Protein 7ZHF (pdb70)

Solvent-accessible surface area: 12798 Å² total; per-residue (Å²): 208,121,154,134,109,116,176,160,51,79,31,54,12,2,2,1,2,1,20,79,53,0,19,14,39,69,4,0,65,7,2,22,50,41,0,84,104,74,154,48,71,10,6,0,2,0,7,29,9,36,32,143,123,34,73,15,83,37,80,11,16,3,82,149,27,16,87,5,151,79,10,59,119,135,98,157,63,32,94,85,45,0,54,3,49,0,5,49,49,0,50,98,76,33,76,82,6,94,104,57,26,106,153,36,110,10,53,12,1,0,0,2,3,12,33,34,32,51,2,11,3,129,92,74,14,2,59,90,6,4,51,38,6,8,122,78,38,117,12,0,1,0,0,0,0,10,0,140,62,0,86,68,21,98,31,0,6,61,11,12,76,19,10,60,37,0,104,176,61,8,109,22,65,27,8,31,0,0,6,70,21,63,98,21,56,82,63,48,40,112,112,2,80,44,10,11,105,110,21,38,0,53,107,87,6,65,111,51,85,139,156,38,84,110,64,15,18,80,20,27,140,101,31,140,69,15,1,19,19,2,1,23,108,100,95,49,15,3,88,100,0,45,62,54,2,66,149,42,13,108

B-factor: mean 76.67, std 26.94, range [32.36, 208.46]

Organism: NCBI:txid2285

InterPro domains:
  IPR004130 GPN-loop GTPase [PF03029] (6-239)
  IPR004130 GPN-loop GTPase [PTHR21231] (5-237)
  IPR027417 P-loop containing nucleoside triphosphate hydrolase [G3DSA:3.40.50.300] (1-241)
  IPR027417 P-loop containing nucleoside triphosphate hydrolase [SSF52540] (3-237)

Nearest PDB structures (foldseek):
  7zhf-assembly1_A  TM=1.004E+00  e=4.087E-50  Sulfolobus acidocaldarius
  5hci-assembly5_E  TM=8.906E-01  e=3.509E-18  Saccharomyces cerevisiae
  1yr6-assembly1_A  TM=8.542E-01  e=3.239E-16  Pyrococcus abyssi
  5hci-assembly4_F-5  TM=8.503E-01  e=1.131E-15  Saccharomyces cerevisiae
  5hcn-assembly1_A  TM=7.905E-01  e=3.505E-15  Saccharomyces cerevisiae

Sequence (250 aa):
HHLEVLFQGPSYFIFVLGTAGSGKTTLVKALQDYLLNNELDTAIINLDPAVEVLPYKPDIDAREYVDVYDVMNKYELGPNSSLLVISVDLLLTKAKELKEDLNQLQANYVLVDTPGQIELFAYRDTGKILSSFIISEGSKSSVSSVFLFDSYLSKDDPKSFLSSLFLLSSSIKFRIIDMPQISVLSKVDLLSSSSELERMRRSWIEDGSIIDELGSIDEYSFELVKTIVENLESFPIPVSSTNFSGLDQLYAEVQQKVLA

Structure (mmCIF, N/CA/C/O backbone):
data_7ZHF
#
_entry.id   7ZHF
#
_cell.length_a   46.305
_cell.length_b   84.950
_cell.length_c   75.322
_cell.angle_alpha   90.000
_cell.angle_beta   95.618
_cell.angle_gamma   90.000
#
_symmetry.space_group_name_H-M   'I 1 2 1'
#
loop_
_entity.id
_entity.type
_entity.pdbx_description
1 polymer GTPase
2 non-polymer 'PHOSPHOAMINOPHOSPHONIC ACID-GUANYLATE ESTER'
3 non-polymer 'MAGNESIUM ION'
4 non-polymer GLYCEROL
5 non-polymer 'CHLORIDE ION'
6 water water
#
loop_
_atom_site.group_PDB
_atom_site.id
_atom_site.type_symbol
_atom_site.label_atom_id
_atom_site.label_alt_id
_atom_site.label_comp_id
_atom_site.label_asym_id
_atom_site.label_entity_id
_atom_site.label_seq_id
_atom_site.pdbx_PDB_ins_code
_atom_site.Cartn_x
_atom_site.Cartn_y
_atom_site.Cartn_z
_atom_site.occupancy
_atom_site.B_iso_or_equiv
_atom_site.auth_seq_id
_atom_site.auth_comp_id
_atom_site.auth_asym_id
_atom_site.auth_atom_id
_atom_site.pdbx_PDB_model_num
ATOM 1 N N . HIS A 1 10 ? 0.95916 26.90656 84.21269 1.000 115.12806 -9 HIS A N 1
ATOM 2 C CA . HIS A 1 10 ? 2.03767 27.46151 83.34980 1.000 134.34611 -9 HIS A CA 1
ATOM 3 C C . HIS A 1 10 ? 1.41448 28.16870 82.15213 1.000 118.47728 -9 HIS A C 1
ATOM 4 O O . HIS A 1 10 ? 0.26915 27.90098 81.78910 1.000 136.96916 -9 HIS A O 1
ATOM 18 N N . HIS A 1 11 ? 2.16955 29.08069 81.54905 1.000 127.64205 -8 HIS A N 1
ATOM 19 C CA . HIS A 1 11 ? 1.79908 29.72159 80.29166 1.000 115.24113 -8 HIS A CA 1
ATOM 20 C C . HIS A 1 11 ? 2.92773 29.45442 79.30696 1.000 129.89193 -8 HIS A C 1
ATOM 21 O O . HIS A 1 11 ? 4.05177 29.92883 79.50168 1.000 126.52627 -8 HIS A O 1
ATOM 35 N N . LEU A 1 12 ? 2.63694 28.67442 78.26961 1.000 134.38184 -7 LEU A N 1
ATOM 36 C CA . LEU A 1 12 ? 3.63949 28.27568 77.29169 1.000 135.66897 -7 LEU A CA 1
ATOM 37 C C . LEU A 1 12 ? 3.70040 29.20982 76.09100 1.000 128.26946 -7 LEU A C 1
ATOM 38 O O . LEU A 1 12 ? 4.55508 29.02068 75.21865 1.000 121.81905 -7 LEU A O 1
ATOM 54 N N . GLU A 1 13 ? 2.81685 30.20595 76.02001 1.000 140.61634 -6 GLU A N 1
ATOM 55 C CA . GLU A 1 13 ? 2.91620 31.21537 74.97511 1.000 128.28719 -6 GLU A CA 1
ATOM 56 C C . GLU A 1 13 ? 3.95360 32.28383 75.29573 1.000 125.12979 -6 GLU A C 1
ATOM 57 O O . GLU A 1 13 ? 4.37831 33.01231 74.39013 1.000 121.74539 -6 GLU A O 1
ATOM 69 N N . VAL A 1 14 ? 4.37870 32.38055 76.55202 1.000 125.61133 -5 VAL A N 1
ATOM 70 C CA . VAL A 1 14 ? 5.21933 33.47859 77.01053 1.000 100.47553 -5 VAL A CA 1
ATOM 71 C C . VAL A 1 14 ? 6.67693 33.07870 76.82866 1.000 92.83305 -5 VAL A C 1
ATOM 72 O O . VAL A 1 14 ? 7.17363 32.17174 77.50331 1.000 102.45683 -5 VAL A O 1
ATOM 85 N N . LEU A 1 15 ? 7.36472 33.77078 75.92721 1.000 89.73452 -4 LEU A N 1
ATOM 86 C CA . LEU A 1 15 ? 8.77643 33.56027 75.66240 1.000 82.95259 -4 LEU A CA 1
ATOM 87 C C . LEU A 1 15 ? 9.57997 34.78802 76.07214 1.000 84.36446 -4 LEU A C 1
ATOM 88 O O . LEU A 1 15 ? 9.05893 35.90655 76.13917 1.000 71.82434 -4 LEU A O 1
ATOM 104 N N . PHE A 1 16 ? 10.86754 34.56120 76.33241 1.000 73.74042 -3 PHE A N 1
ATOM 105 C CA . PHE A 1 16 ? 11.77319 35.65114 76.66567 1.000 75.67734 -3 PHE A CA 1
ATOM 106 C C . PHE A 1 16 ? 11.90746 36.60332 75.48918 1.000 75.13669 -3 PHE A C 1
ATOM 107 O O . PHE A 1 16 ? 12.14049 36.19197 74.33924 1.000 60.21312 -3 PHE A O 1
ATOM 124 N N . GLN A 1 17 ? 11.76405 37.88936 75.76656 1.000 58.86378 -2 GLN A N 1
ATOM 125 C CA . GLN A 1 17 ? 11.76464 38.89029 74.71047 1.000 77.30021 -2 GLN A CA 1
ATOM 126 C C . GLN A 1 17 ? 12.99088 39.79258 74.77507 1.000 56.19688 -2 GLN A C 1
ATOM 127 O O . GLN A 1 17 ? 13.45956 40.16076 75.85269 1.000 56.76502 -2 GLN A O 1
ATOM 141 N N . GLY A 1 18 ? 13.48161 40.16256 73.60317 1.000 51.90110 -1 GLY A N 1
ATOM 142 C CA . GLY A 1 18 ? 14.60097 41.05902 73.46474 1.000 49.87934 -1 GLY A CA 1
ATOM 143 C C . GLY A 1 18 ? 14.61014 41.72628 72.10228 1.000 56.40529 -1 GLY A C 1
ATOM 144 O O . GLY A 1 18 ? 13.83312 41.38344 71.20633 1.000 54.80637 -1 GLY A O 1
ATOM 148 N N . PRO A 1 19 ? 15.52616 42.66539 71.90781 1.000 49.78828 0 PRO A N 1
ATOM 149 C CA . PRO A 1 19 ? 15.59349 43.36857 70.62256 1.000 44.06697 0 PRO A CA 1
ATOM 150 C C . PRO A 1 19 ? 16.17151 42.50782 69.50371 1.000 45.12658 0 PRO A C 1
ATOM 151 O O . PRO A 1 19 ? 17.03824 41.65502 69.70816 1.000 47.80935 0 PRO A O 1
ATOM 162 N N . SER A 1 20 ? 15.61629 42.70880 68.30862 1.000 49.52587 1 SER A N 1
ATOM 163 C CA . SER A 1 20 ? 16.08880 42.03507 67.10843 1.000 44.92356 1 SER A CA 1
ATOM 164 C C . SER A 1 20 ? 16.34261 43.07984 66.03574 1.000 47.06389 1 SER A C 1
ATOM 165 O O . SER A 1 20 ? 15.54185 44.00620 65.85686 1.000 45.48112 1 SER A O 1
ATOM 173 N N . TYR A 1 21 ? 17.46286 42.92843 65.32408 1.000 48.09733 2 TYR A N 1
ATOM 174 C CA . TYR A 1 21 ? 17.85239 43.85775 64.26979 1.000 37.56745 2 TYR A CA 1
ATOM 175 C C . TYR A 1 21 ? 18.13224 43.05738 63.00914 1.000 39.43375 2 TYR A C 1
ATOM 176 O O . TYR A 1 21 ? 18.93261 42.12373 63.03989 1.000 45.24055 2 TYR A O 1
ATOM 194 N N . PHE A 1 22 ? 17.44625 43.40323 61.92021 1.000 43.07562 3 PHE A N 1
ATOM 195 C CA . PHE A 1 22 ? 17.56293 42.68255 60.65736 1.000 38.12215 3 PHE A CA 1
ATOM 196 C C . PHE A 1 22 ? 18.51912 43.42257 59.74193 1.000 37.59284 3 PHE A C 1
ATOM 197 O O . PHE A 1 22 ? 18.40681 44.63916 59.57681 1.000 38.94678 3 PHE A O 1
ATOM 214 N N . ILE A 1 23 ? 19.45208 42.67335 59.14838 1.000 40.07597 4 ILE A N 1
ATOM 215 C CA . ILE A 1 23 ? 20.48564 43.21825 58.28152 1.000 44.05955 4 ILE A CA 1
ATOM 216 C C . ILE A 1 23 ? 20.39017 42.48128 56.95097 1.000 34.74376 4 ILE A C 1
ATOM 217 O O . ILE A 1 23 ? 20.75187 41.29807 56.86275 1.000 40.93831 4 ILE A O 1
ATOM 233 N N . PHE A 1 24 ? 19.88037 43.17301 55.92996 1.000 36.42322 5 PHE A N 1
ATOM 234 C CA . PHE A 1 24 ? 19.63610 42.60232 54.61009 1.000 41.67757 5 PHE A CA 1
ATOM 235 C C . PHE A 1 24 ? 20.85390 42.90246 53.74409 1.000 33.91961 5 PHE A C 1
ATOM 236 O O . PHE A 1 24 ? 21.19982 44.07498 53.54177 1.000 38.19733 5 PHE A O 1
ATOM 253 N N . VAL A 1 25 ? 21.51008 41.85554 53.27144 1.000 37.45045 6 VAL A N 1
ATOM 254 C CA . VAL A 1 25 ? 22.70071 41.98484 52.43800 1.000 39.32956 6 VAL A CA 1
ATOM 255 C C . VAL A 1 25 ? 22.27406 41.82259 50.98829 1.000 32.35908 6 VAL A C 1
ATOM 256 O O . VAL A 1 25 ? 21.86610 40.73311 50.56795 1.000 37.08185 6 VAL A O 1
ATOM 269 N N . LEU A 1 26 ? 22.42834 42.90919 50.23173 1.000 36.52264 7 LEU A N 1
ATOM 270 C CA . LEU A 1 26 ? 21.97061 43.05402 48.86634 1.000 35.86253 7 LEU A CA 1
ATOM 271 C C . LEU A 1 26 ? 23.17105 43.34835 47.96672 1.000 34.26317 7 LEU A C 1
ATOM 272 O O . LEU A 1 26 ? 24.22071 43.79848 48.43790 1.000 36.38043 7 LEU A O 1
ATOM 288 N N . GLY A 1 27 ? 23.01714 43.07464 46.69029 1.000 37.44385 8 GLY A N 1
ATOM 289 C CA . GLY A 1 27 ? 24.12502 43.34924 45.78695 1.000 42.60663 8 GLY A CA 1
ATOM 290 C C . GLY A 1 27 ? 24.01288 42.58842 44.49427 1.000 45.39227 8 GLY A C 1
ATOM 291 O O . GLY A 1 27 ? 23.26470 41.62759 44.33820 1.000 40.11562 8 GLY A O 1
ATOM 295 N N . THR A 1 28 ? 24.79061 43.03827 43.51113 1.000 39.87878 9 THR A N 1
ATOM 296 C CA . THR A 1 28 ? 24.76513 42.39991 42.21276 1.000 34.21669 9 THR A CA 1
ATOM 297 C C . THR A 1 28 ? 25.27311 40.96726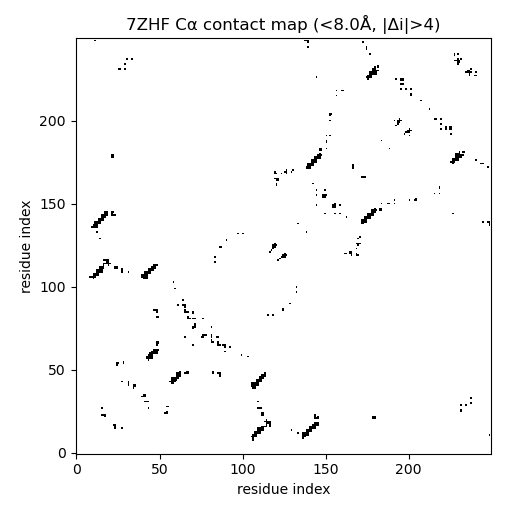 42.30877 1.000 34.59834 9 THR A C 1
ATOM 298 O O . THR A 1 28 ? 25.91251 40.56407 43.28964 1.000 42.34839 9 THR A O 1
ATOM 309 N N . ALA A 1 29 ? 25.04045 40.21021 41.23539 1.000 42.47551 10 ALA A N 1
ATOM 310 C CA . ALA A 1 29 ? 25.45155 38.81850 41.16433 1.000 39.68021 10 ALA A CA 1
ATOM 311 C C . ALA A 1 29 ? 26.93854 38.69087 41.4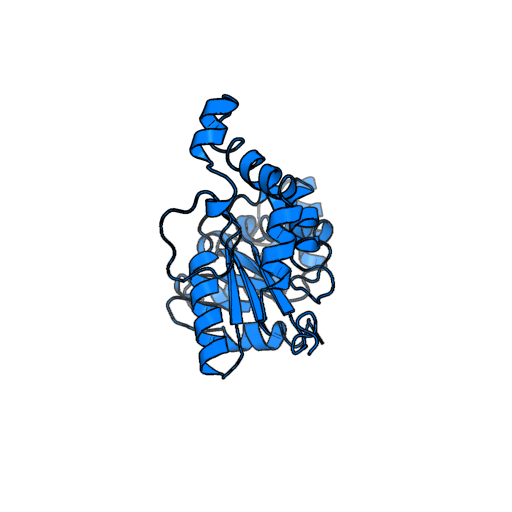4144 1.000 53.26447 10 ALA A C 1
ATOM 312 O O . ALA A 1 29 ? 27.76294 39.34937 40.80779 1.000 45.83680 10 ALA A O 1
ATOM 319 N N . GLY A 1 30 ? 27.27466 37.86331 42.42018 1.000 43.93200 11 GLY A N 1
ATOM 320 C CA . GLY A 1 30 ? 28.66020 37.58429 42.71116 1.000 47.15373 11 GLY A CA 1
ATOM 321 C C . GLY A 1 30 ? 29.40461 38.66087 43.45957 1.000 45.98930 11 GLY A C 1
ATOM 322 O O . GLY A 1 30 ? 30.62833 38.55772 43.59409 1.000 45.65296 11 GLY A O 1
ATOM 326 N N . SER A 1 31 ? 28.72285 39.68678 43.95854 1.000 43.95377 12 SER A N 1
ATOM 327 C CA . SER A 1 31 ? 29.41026 40.73958 44.70269 1.000 50.43747 12 SER A CA 1
ATOM 328 C C . SER A 1 31 ? 29.92495 40.27386 46.06071 1.000 45.83617 12 SER A C 1
ATOM 329 O O . SER A 1 31 ? 30.67335 41.01970 46.70347 1.000 41.59949 12 SER A O 1
ATOM 337 N N . GLY A 1 32 ? 29.57156 39.07199 46.50537 1.000 39.33494 13 GLY A N 1
ATOM 338 C CA . GLY A 1 32 ? 30.06116 38.52580 47.75443 1.000 39.10338 13 GLY A CA 1
ATOM 339 C C . GLY A 1 32 ? 29.04947 38.49156 48.89891 1.000 38.26827 13 GLY A C 1
ATOM 340 O O . GLY A 1 32 ? 29.46235 38.41195 50.06194 1.000 45.31791 13 GLY A O 1
ATOM 344 N N . LYS A 1 33 ? 27.75627 38.52495 48.60630 1.000 40.39897 14 LYS A N 1
ATOM 345 C CA . LYS A 1 33 ? 26.76259 38.58837 49.68110 1.000 34.28813 14 LYS A CA 1
ATOM 346 C C . LYS A 1 33 ? 26.86027 37.40289 50.62696 1.000 41.21473 14 LYS A C 1
ATOM 347 O O . LYS A 1 33 ? 26.89165 37.57255 51.85361 1.000 44.42689 14 LYS A O 1
ATOM 366 N N . THR A 1 34 ? 26.87335 36.18563 50.07787 1.000 42.30864 15 THR A N 1
ATOM 367 C CA . THR A 1 34 ? 26.79625 34.98362 50.89974 1.000 45.34207 15 THR A CA 1
ATOM 368 C C . THR A 1 34 ? 28.05536 34.82490 51.73491 1.000 50.13179 15 THR A C 1
ATOM 369 O O . THR A 1 34 ? 27.98436 34.46764 52.91800 1.000 47.66105 15 THR A O 1
ATOM 379 N N . THR A 1 35 ? 29.21026 35.14151 51.16353 1.000 47.13224 16 THR A N 1
ATOM 380 C CA . THR A 1 35 ? 30.45345 35.08363 51.92260 1.000 49.29559 16 THR A CA 1
ATOM 381 C C . THR A 1 35 ? 30.48849 36.13701 53.02474 1.000 46.65022 16 THR A C 1
ATOM 382 O O . THR A 1 35 ? 30.99330 35.87921 54.12842 1.000 47.59841 16 THR A O 1
ATOM 393 N N . LEU A 1 36 ? 29.98434 37.33527 52.74124 1.000 47.34847 17 LEU A N 1
ATOM 394 C CA . LEU A 1 36 ? 29.95201 38.38894 53.75092 1.000 47.97534 17 LEU A CA 1
ATOM 395 C C . LEU A 1 36 ? 29.01674 38.03307 54.90286 1.000 47.16884 17 LEU A C 1
ATOM 396 O O . LEU A 1 36 ? 29.32942 38.30740 56.06635 1.000 47.55024 17 LEU A O 1
ATOM 412 N N . VAL A 1 37 ? 27.86110 37.44288 54.60320 1.000 47.13297 18 VAL A N 1
ATOM 413 C CA . VAL A 1 37 ? 26.96453 36.99520 55.67068 1.000 46.58278 18 VAL A CA 1
ATOM 414 C C . VAL A 1 37 ? 27.69853 36.05918 56.62140 1.000 47.91191 18 VAL A C 1
ATOM 415 O O . VAL A 1 37 ? 27.64108 36.21545 57.84582 1.000 52.57458 18 VAL A O 1
ATOM 428 N N . LYS A 1 38 ? 28.40249 35.06862 56.07124 1.000 43.60970 19 LYS A N 1
ATOM 429 C CA . LYS A 1 38 ? 29.18260 34.16199 56.89549 1.000 47.90830 19 LYS A CA 1
ATOM 430 C C . LYS A 1 38 ? 30.23733 34.91966 57.68651 1.000 52.09381 19 LYS A C 1
ATOM 431 O O . LYS A 1 38 ? 30.40198 34.68976 58.88140 1.000 55.86623 19 LYS A O 1
ATOM 450 N N . ALA A 1 39 ? 30.93754 35.85712 57.04742 1.000 56.34314 20 ALA A N 1
ATOM 451 C CA . ALA A 1 39 ? 31.98072 36.58924 57.76051 1.000 58.66054 20 ALA A CA 1
ATOM 452 C C . ALA A 1 39 ? 31.39357 37.47828 58.84814 1.000 50.36280 20 ALA A C 1
ATOM 453 O O . ALA A 1 39 ? 31.98635 37.62987 59.92042 1.000 60.27421 20 ALA A O 1
ATOM 460 N N . LEU A 1 40 ? 30.25560 38.11599 58.56733 1.000 49.34537 21 LEU A N 1
ATOM 461 C CA . LEU A 1 40 ? 29.64450 39.00537 59.54618 1.000 52.91190 21 LEU A CA 1
ATOM 462 C C . LEU A 1 40 ? 29.07523 38.20677 60.70552 1.000 56.72931 21 LEU A C 1
ATOM 463 O O . LEU A 1 40 ? 29.15315 38.63943 61.85939 1.000 58.69078 21 LEU A O 1
ATOM 479 N N . GLN A 1 41 ? 28.54684 37.01046 60.43072 1.000 51.47427 22 GLN A N 1
ATOM 480 C CA . GLN A 1 41 ? 28.09597 36.16386 61.52959 1.000 51.41689 22 GLN A CA 1
ATOM 481 C C . GLN A 1 41 ? 29.26840 35.75785 62.41689 1.000 71.22791 22 GLN A C 1
ATOM 482 O O . GLN A 1 41 ? 29.16872 35.79238 63.64933 1.000 62.98022 22 GLN A O 1
ATOM 496 N N . ASP A 1 42 ? 30.38259 35.34145 61.81318 1.000 59.71151 23 ASP A N 1
ATOM 497 C CA . ASP A 1 42 ? 31.56414 35.02279 62.61089 1.000 65.03369 23 ASP A CA 1
ATOM 498 C C . ASP A 1 42 ? 31.96853 36.20819 63.48156 1.000 60.99828 23 ASP A C 1
ATOM 499 O O . ASP A 1 42 ? 32.22894 36.05744 64.68159 1.000 69.31667 23 ASP A O 1
ATOM 508 N N . TYR A 1 43 ? 32.02271 37.40106 62.88765 1.000 61.13622 24 TYR A N 1
ATOM 509 C CA . TYR A 1 43 ? 32.45560 38.58982 63.61503 1.000 57.44363 24 TYR A CA 1
ATOM 510 C C . TYR A 1 43 ? 31.54558 38.86663 64.80655 1.000 59.93182 24 TYR A C 1
ATOM 511 O O . TYR A 1 43 ? 32.01646 39.14876 65.91636 1.000 61.01397 24 TYR A O 1
ATOM 529 N N . LEU A 1 44 ? 30.23289 38.78908 64.59446 1.000 57.61697 25 LEU A N 1
ATOM 530 C CA . LEU A 1 44 ? 29.29493 39.11682 65.66593 1.000 65.70375 25 LEU A CA 1
ATOM 531 C C . LEU A 1 44 ? 29.32893 38.07722 66.77904 1.000 69.34266 25 LEU A C 1
ATOM 532 O O . LEU A 1 44 ? 29.28033 38.42610 67.96637 1.000 64.71263 25 LEU A O 1
ATOM 548 N N . LEU A 1 45 ? 29.40505 36.79620 66.42231 1.000 77.50977 26 LEU A N 1
ATOM 549 C CA . LEU A 1 45 ? 29.48589 35.76100 67.44878 1.000 70.52104 26 LEU A CA 1
ATOM 550 C C . LEU A 1 45 ? 30.80925 35.82844 68.20088 1.000 76.52992 26 LEU A C 1
ATOM 551 O O . LEU A 1 45 ? 30.85157 35.61177 69.41912 1.000 71.13073 26 LEU A O 1
ATOM 567 N N . ASN A 1 46 ? 31.90449 36.11434 67.49300 1.000 68.90305 27 ASN A N 1
ATOM 568 C CA . ASN A 1 46 ? 33.18438 36.30107 68.17008 1.000 70.48054 27 ASN A CA 1
ATOM 569 C C . ASN A 1 46 ? 33.10651 37.40369 69.21757 1.000 80.24849 27 ASN A C 1
ATOM 570 O O . ASN A 1 46 ? 33.91077 37.41593 70.15605 1.000 87.90228 27 ASN A O 1
ATOM 581 N N . ASN A 1 47 ? 32.16146 38.33259 69.07021 1.000 71.44922 28 ASN A N 1
ATOM 582 C CA . ASN A 1 47 ? 31.93234 39.40254 70.02853 1.000 87.31023 28 ASN A CA 1
ATOM 583 C C . ASN A 1 47 ? 30.71466 39.13823 70.90853 1.000 81.10158 28 ASN A C 1
ATOM 584 O O . ASN A 1 47 ? 30.11450 40.08483 71.42858 1.000 81.73158 28 ASN A O 1
ATOM 595 N N . GLU A 1 48 ? 30.33062 37.87059 71.06410 1.000 75.44754 29 GLU A N 1
ATOM 596 C CA . GLU A 1 48 ? 29.26235 37.46306 71.97937 1.000 75.31770 29 GLU A CA 1
ATOM 597 C C . GLU A 1 48 ? 27.93308 38.14408 71.65265 1.000 75.97741 29 GLU A C 1
ATOM 598 O O . GLU A 1 48 ? 27.15961 38.50070 72.54491 1.000 75.25549 29 GLU A O 1
ATOM 610 N N . LEU A 1 49 ? 27.64906 38.29956 70.36284 1.000 68.04354 30 LEU A N 1
ATOM 611 C CA . LEU A 1 49 ? 26.39639 38.87399 69.88668 1.000 70.63944 30 LEU A CA 1
ATOM 612 C C . LEU A 1 49 ? 25.59631 37.79585 69.16815 1.000 70.59885 30 LEU A C 1
ATOM 613 O O . LEU A 1 49 ? 26.03904 37.26902 68.13900 1.000 70.73990 30 LEU A O 1
ATOM 629 N N . ASP A 1 50 ? 24.42206 37.47330 69.70493 1.000 64.58653 31 ASP A N 1
ATOM 630 C CA . ASP A 1 50 ? 23.63708 36.34770 69.20636 1.000 69.73713 31 ASP A CA 1
ATOM 631 C C . ASP A 1 50 ? 23.08980 36.66332 67.82493 1.000 66.65692 31 ASP A C 1
ATOM 632 O O . ASP A 1 50 ? 22.35172 37.63804 67.65203 1.000 62.02261 31 ASP A O 1
ATOM 641 N N . THR A 1 51 ? 23.42580 35.82725 66.84523 1.000 56.70444 32 THR A N 1
ATOM 642 C CA . THR A 1 51 ? 23.13277 36.13014 65.45222 1.000 51.11914 32 THR A CA 1
ATOM 643 C C . THR A 1 51 ? 22.59148 34.90605 64.73509 1.000 62.83096 32 THR A C 1
ATOM 644 O O . THR A 1 51 ? 23.18450 33.82236 64.80512 1.000 66.48869 32 THR A O 1
ATOM 655 N N . ALA A 1 52 ? 21.49296 35.09973 64.00883 1.000 53.52795 33 ALA A N 1
ATOM 656 C CA . ALA A 1 52 ? 20.91524 34.07225 63.15651 1.000 58.69478 33 ALA A CA 1
ATOM 657 C C . ALA A 1 52 ? 20.95076 34.50661 61.69160 1.000 48.89822 33 ALA A C 1
ATOM 658 O O . ALA A 1 52 ? 21.16388 35.67646 61.34214 1.000 48.99150 33 ALA A O 1
ATOM 665 N N . ILE A 1 53 ? 20.74558 33.54216 60.81178 1.000 53.40413 34 ILE A N 1
ATOM 666 C CA . ILE A 1 53 ? 20.80961 33.81785 59.38197 1.000 49.61039 34 ILE A CA 1
ATOM 667 C C . ILE A 1 53 ? 19.54258 33.32175 58.70489 1.000 48.39441 34 ILE A C 1
ATOM 668 O O . ILE A 1 53 ? 19.10019 32.19005 58.94131 1.000 57.49563 34 ILE A O 1
ATOM 684 N N . ILE A 1 54 ? 18.97022 34.17263 57.86086 1.000 44.64248 35 ILE A N 1
ATOM 685 C CA . ILE A 1 54 ? 17.87110 33.82115 56.96470 1.000 45.46612 35 ILE A CA 1
ATOM 686 C C . ILE A 1 54 ? 18.42536 33.79528 55.55054 1.000 46.76296 35 ILE A C 1
ATOM 687 O O . ILE A 1 54 ? 19.03086 34.77996 55.10297 1.000 46.18552 35 ILE A O 1
ATOM 703 N N . ASN A 1 55 ? 18.22705 32.68081 54.83942 1.000 50.80274 36 ASN A N 1
ATOM 704 C CA . ASN A 1 55 ? 18.57340 32.59311 53.42055 1.000 53.81826 36 ASN A CA 1
ATOM 705 C C . ASN A 1 55 ? 17.32477 32.78306 52.56772 1.000 43.00250 36 ASN A C 1
ATOM 706 O O . ASN A 1 55 ? 16.43643 31.92587 52.56743 1.000 57.99786 36 ASN A O 1
ATOM 717 N N . LEU A 1 56 ? 17.28071 33.86001 51.79551 1.000 41.56158 37 LEU A N 1
ATOM 718 C CA . LEU A 1 56 ? 16.13966 34.11871 50.92758 1.000 49.23181 37 LEU A CA 1
ATOM 719 C C . LEU A 1 56 ? 16.39047 33.71611 49.47915 1.000 53.02120 37 LEU A C 1
ATOM 720 O O . LEU A 1 56 ? 15.54980 33.98764 48.61846 1.000 52.60270 37 LEU A O 1
ATOM 736 N N . ASP A 1 57 ? 17.50751 33.05487 49.19236 1.000 50.35293 38 ASP A N 1
ATOM 737 C CA . ASP A 1 57 ? 17.79332 32.63129 47.82738 1.000 46.33622 38 ASP A CA 1
ATOM 738 C C . ASP A 1 57 ? 17.36305 31.18453 47.62950 1.000 46.51597 38 ASP A C 1
ATOM 739 O O . ASP A 1 57 ? 18.04472 30.26032 48.12528 1.000 50.50465 38 ASP A O 1
ATOM 748 N N . PRO A 1 58 ? 16.24356 30.92879 46.94194 1.000 56.00667 39 PRO A N 1
ATOM 749 C CA . PRO A 1 58 ? 15.77177 29.54436 46.80793 1.000 53.94893 39 PRO A CA 1
ATOM 750 C C . PRO A 1 58 ? 16.60188 28.71802 45.86149 1.000 56.93197 39 PRO A C 1
ATOM 751 O O . PRO A 1 58 ? 16.41551 27.49787 45.81447 1.000 60.22386 39 PRO A O 1
ATOM 762 N N . ALA A 1 59 ? 17.51048 29.33416 45.11161 1.000 51.67900 40 ALA A N 1
ATOM 763 C CA . ALA A 1 59 ? 18.24415 28.63533 44.06671 1.000 57.27746 40 ALA A CA 1
ATOM 764 C C . ALA A 1 59 ? 19.66848 28.26364 44.45453 1.000 50.80818 40 ALA A C 1
ATOM 765 O O . ALA A 1 59 ? 20.33135 27.55003 43.69283 1.000 60.19426 40 ALA A O 1
ATOM 772 N N . VAL A 1 60 ? 20.15955 28.73031 45.59994 1.000 57.33348 41 VAL A N 1
ATOM 773 C CA . VAL A 1 60 ? 21.52889 28.43276 45.98436 1.000 56.34729 41 VAL A CA 1
ATOM 774 C C . VAL A 1 60 ? 21.67305 26.94234 46.25438 1.000 70.00360 41 VAL A C 1
ATOM 775 O O . VAL A 1 60 ? 20.75386 26.27738 46.75500 1.000 70.82462 41 VAL A O 1
ATOM 788 N N . GLU A 1 61 ? 22.84838 26.41139 45.93753 1.000 66.31643 42 GLU A N 1
ATOM 789 C CA . GLU A 1 61 ? 23.12164 24.99442 46.11682 1.000 63.05143 42 GLU A CA 1
ATOM 790 C C . GLU A 1 61 ? 23.96105 24.70836 47.35277 1.000 68.43063 42 GLU A C 1
ATOM 791 O O . GLU A 1 61 ? 23.64591 23.78930 48.11230 1.000 77.87600 42 GLU A O 1
ATOM 803 N N . VAL A 1 62 ? 25.02157 25.47948 47.57516 1.000 65.85891 43 VAL A N 1
ATOM 804 C CA . VAL A 1 62 ? 25.92900 25.25916 48.69482 1.000 68.32993 43 VAL A CA 1
ATOM 805 C C . VAL A 1 62 ? 26.07717 26.56171 49.46629 1.000 62.82323 43 VAL A C 1
ATOM 806 O O . VAL A 1 62 ? 26.31942 27.61940 48.87396 1.000 68.53295 43 VAL A O 1
ATOM 819 N N . LEU A 1 63 ? 25.93216 26.48422 50.78606 1.000 73.62549 44 LEU A N 1
ATOM 820 C CA . LEU A 1 63 ? 26.08158 27.63820 51.64050 1.000 64.44009 44 LEU A CA 1
ATOM 821 C C . LEU A 1 63 ? 27.23611 27.42450 52.61012 1.000 62.02719 44 LEU A C 1
ATOM 822 O O . LEU A 1 63 ? 27.43277 26.30754 53.09809 1.000 65.41940 44 LEU A O 1
ATOM 838 N N . PRO A 1 64 ? 28.02865 28.46051 52.89252 1.000 56.44785 45 PRO A N 1
ATOM 839 C CA . PRO A 1 64 ? 29.09197 28.32968 53.89636 1.000 52.62678 45 PRO A CA 1
ATOM 840 C C . PRO A 1 64 ? 28.59793 28.43639 55.33083 1.000 64.28623 45 PRO A C 1
ATOM 841 O O . PRO A 1 64 ? 29.40616 28.31262 56.25501 1.000 73.79457 45 PRO A O 1
ATOM 852 N N . TYR A 1 65 ? 27.30891 28.68524 55.53794 1.000 63.43701 46 TYR A N 1
ATOM 853 C CA . TYR A 1 65 ? 26.72944 28.83325 56.86335 1.000 65.94067 46 TYR A CA 1
ATOM 854 C C . TYR A 1 65 ? 25.53517 27.90090 57.00052 1.000 65.90948 46 TYR A C 1
ATOM 855 O O . TYR A 1 65 ? 25.10836 27.25895 56.04116 1.000 62.95598 46 TYR A O 1
ATOM 873 N N . LYS A 1 66 ? 24.98769 27.83796 58.21626 1.000 66.29559 47 LYS A N 1
ATOM 874 C CA . LYS A 1 66 ? 23.78909 27.06105 58.49680 1.000 58.62607 47 LYS A CA 1
ATOM 875 C C . LYS A 1 66 ? 22.61179 28.01695 58.63441 1.000 56.66075 47 LYS A C 1
ATOM 876 O O . LYS A 1 66 ? 22.48316 28.68329 59.67133 1.000 71.99598 47 LYS A O 1
ATOM 880 N N . PRO A 1 67 ? 21.73321 28.13059 57.63723 1.000 64.18835 48 PRO A N 1
ATOM 881 C CA . PRO A 1 67 ? 20.62535 29.09112 57.74595 1.000 59.06408 48 PRO A CA 1
ATOM 882 C C . PRO A 1 67 ? 19.58234 28.63078 58.76011 1.000 62.82665 48 PRO A C 1
ATOM 883 O O . PRO A 1 67 ? 19.18963 27.46078 58.79292 1.000 68.08117 48 PRO A O 1
ATOM 894 N N . ASP A 1 68 ? 19.15213 29.56498 59.60964 1.000 59.67342 49 ASP A N 1
ATOM 895 C CA . ASP A 1 68 ? 18.12183 29.26178 60.59817 1.000 61.64172 49 ASP A CA 1
ATOM 896 C C . ASP A 1 68 ? 16.73674 29.21907 59.96786 1.000 72.30376 49 ASP A C 1
ATOM 897 O O . ASP A 1 68 ? 15.86273 28.48272 60.44347 1.000 62.62962 49 ASP A O 1
ATOM 906 N N . ILE A 1 69 ? 16.53585 29.98623 58.90014 1.000 63.57505 50 ILE A N 1
ATOM 907 C CA . ILE A 1 69 ? 15.37092 29.90678 58.02715 1.000 59.49003 50 ILE A CA 1
ATOM 908 C C . ILE A 1 69 ? 15.89643 29.85689 56.60373 1.000 55.58655 50 ILE A C 1
ATOM 909 O O . ILE A 1 69 ? 16.75412 30.66698 56.23994 1.000 57.33673 50 ILE A O 1
ATOM 925 N N . ASP A 1 70 ? 15.38210 28.93082 55.79698 1.000 65.57382 51 ASP A N 1
ATOM 926 C CA . ASP A 1 70 ? 15.93160 28.66507 54.46676 1.000 72.22100 51 ASP A CA 1
ATOM 927 C C . ASP A 1 70 ? 14.81285 28.63286 53.43503 1.000 58.79472 51 ASP A C 1
ATOM 928 O O . ASP A 1 70 ? 13.91750 27.78336 53.51132 1.000 59.64615 51 ASP A O 1
ATOM 937 N N . ALA A 1 71 ? 14.89809 29.52753 52.44335 1.000 65.59869 52 ALA A N 1
ATOM 938 C CA . ALA A 1 71 ? 13.85676 29.63749 51.42717 1.000 62.37849 52 ALA A CA 1
ATOM 939 C C . ALA A 1 71 ? 13.74063 28.37802 50.58055 1.000 64.44842 52 ALA A C 1
ATOM 940 O O . ALA A 1 71 ? 12.70166 28.16710 49.94617 1.000 69.06975 52 ALA A O 1
ATOM 947 N N . ARG A 1 72 ? 14.77014 27.52792 50.56739 1.000 61.71287 53 ARG A N 1
ATOM 948 C CA . ARG A 1 72 ? 14.73265 26.34308 49.72000 1.000 65.30341 53 ARG A CA 1
ATOM 949 C C . ARG A 1 72 ? 13.75288 25.30566 50.23429 1.000 89.70046 53 ARG A C 1
ATOM 950 O O . ARG A 1 72 ? 13.29931 24.46203 49.45615 1.000 101.31634 53 ARG A O 1
ATOM 971 N N . GLU A 1 73 ? 13.39861 25.36631 51.51360 1.000 76.30718 54 GLU A N 1
ATOM 972 C CA . GLU A 1 73 ? 12.41255 24.47893 52.10234 1.000 91.56589 54 GLU A CA 1
ATOM 973 C C . GLU A 1 73 ? 10.98368 24.92876 51.84372 1.000 81.50716 54 GLU A C 1
ATOM 974 O O . GLU A 1 73 ? 10.04868 24.22706 52.25031 1.000 82.15410 54 GLU A O 1
ATOM 986 N N . TYR A 1 74 ? 10.80023 26.05382 51.16027 1.000 79.78155 55 TYR A N 1
ATOM 987 C CA . TYR A 1 74 ? 9.48764 26.60171 50.85601 1.000 91.65236 55 TYR A CA 1
ATOM 988 C C . TYR A 1 74 ? 9.14127 26.57541 49.37973 1.000 79.97990 55 TYR A C 1
ATOM 989 O O . TYR A 1 74 ? 7.96760 26.41883 49.03833 1.000 92.96849 55 TYR A O 1
ATOM 1007 N N . VAL A 1 75 ? 10.12312 26.73128 48.50089 1.000 79.23611 56 VAL A N 1
ATOM 1008 C CA . VAL A 1 75 ? 9.883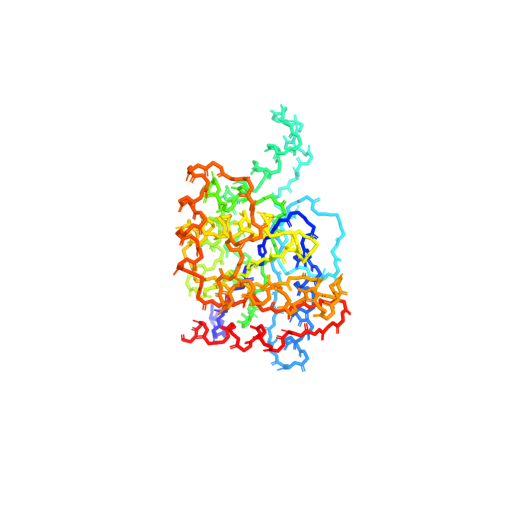95 26.75397 47.06552 1.000 79.88413 56 VAL A CA 1
ATOM 1009 C C . VAL A 1 75 ? 11.00374 25.99703 46.37046 1.000 88.00577 56 VAL A C 1
ATOM 1010 O O . VAL A 1 75 ? 12.18163 26.14766 46.71494 1.000 76.67816 56 VAL A O 1
ATOM 1023 N N . ASP A 1 76 ? 10.62692 25.17613 45.39404 1.000 92.19664 57 ASP A N 1
ATOM 1024 C CA . ASP A 1 76 ? 11.56903 24.46921 44.53548 1.000 87.25200 57 ASP A CA 1
ATOM 1025 C C . ASP A 1 76 ? 11.64423 25.23136 43.21741 1.000 81.05033 57 ASP A C 1
ATOM 1026 O O . ASP A 1 76 ? 10.67792 25.25518 42.44887 1.000 84.14687 57 ASP A O 1
ATOM 1035 N N . VAL A 1 77 ? 12.78643 25.86659 42.96371 1.000 79.96435 58 VAL A N 1
ATOM 1036 C CA . VAL A 1 77 ? 12.91567 26.69786 41.77114 1.000 90.96123 58 VAL A CA 1
ATOM 1037 C C . VAL A 1 77 ? 12.72011 25.85703 40.51313 1.000 88.70162 58 VAL A C 1
ATOM 1038 O O . VAL A 1 77 ? 11.92434 26.20053 39.63113 1.000 87.87609 58 VAL A O 1
ATOM 1051 N N . TYR A 1 78 ? 13.44838 24.74484 40.40806 1.000 96.66777 59 TYR A N 1
ATOM 1052 C CA . TYR A 1 78 ? 13.36537 23.92615 39.20230 1.000 95.35316 59 TYR A CA 1
ATOM 1053 C C . TYR A 1 78 ? 11.95392 23.40911 38.97116 1.000 91.18859 59 TYR A C 1
ATOM 1054 O O . TYR A 1 78 ? 11.53162 23.24458 37.81915 1.000 106.29195 59 TYR A O 1
ATOM 1072 N N . ASP A 1 79 ? 11.21356 23.13744 40.04571 1.000 96.01836 60 ASP A N 1
ATOM 1073 C CA . ASP A 1 79 ? 9.81411 22.76473 39.89061 1.000 93.74843 60 ASP A CA 1
ATOM 1074 C C . ASP A 1 79 ? 8.99574 23.92686 39.34546 1.000 87.08781 60 ASP A C 1
ATOM 1075 O O . ASP A 1 79 ? 8.03418 23.71012 38.59928 1.000 95.55327 60 ASP A O 1
ATOM 1084 N N . VAL A 1 80 ? 9.36926 25.15887 39.69852 1.000 80.89068 61 VAL A N 1
ATOM 1085 C CA . VAL A 1 80 ? 8.66838 26.33457 39.19114 1.000 94.46017 61 VAL A CA 1
ATOM 1086 C C . VAL A 1 80 ? 8.92335 26.50152 37.69836 1.000 88.38100 61 VAL A C 1
ATOM 1087 O O . VAL A 1 80 ? 8.00133 26.75933 36.91681 1.000 80.65146 61 VAL A O 1
ATOM 1100 N N . MET A 1 81 ? 10.18450 26.38092 37.28455 1.000 80.61279 62 MET A N 1
ATOM 1101 C CA . MET A 1 81 ? 10.51248 26.54390 35.87340 1.000 87.85479 62 MET A CA 1
ATOM 1102 C C . MET A 1 81 ? 9.79498 25.51230 35.01759 1.000 95.69202 62 MET A C 1
ATOM 1103 O O . MET A 1 81 ? 9.50490 25.76943 33.84323 1.000 109.69188 62 MET A O 1
ATOM 1117 N N . ASN A 1 82 ? 9.50277 24.34136 35.58347 1.000 102.15657 63 ASN A N 1
ATOM 1118 C CA . ASN A 1 82 ? 8.81991 23.30086 34.82590 1.000 100.07853 63 ASN A CA 1
ATOM 1119 C C . ASN A 1 82 ? 7.30802 23.49515 34.84992 1.000 106.81817 63 ASN A C 1
ATOM 1120 O O . ASN A 1 82 ? 6.64299 23.33982 33.81942 1.000 107.57047 63 ASN A O 1
ATOM 1131 N N . LYS A 1 83 ? 6.74574 23.83648 36.01066 1.000 103.28321 64 LYS A N 1
ATOM 1132 C CA . LYS A 1 83 ? 5.29534 23.94248 36.11778 1.000 107.09607 64 LYS A CA 1
ATOM 1133 C C . LYS A 1 83 ? 4.75223 25.17351 35.40310 1.000 105.93399 64 LYS A C 1
ATOM 1134 O O . LYS A 1 83 ? 3.56987 25.19086 35.04564 1.000 117.23466 64 LYS A O 1
ATOM 1153 N N . TYR A 1 84 ? 5.58356 26.19454 35.17439 1.000 100.83919 65 TYR A N 1
ATOM 1154 C CA . TYR A 1 84 ? 5.13206 27.42749 34.54440 1.000 96.43029 65 TYR A CA 1
ATOM 1155 C C . TYR A 1 84 ? 5.79477 27.72542 33.20512 1.000 111.04477 65 TYR A C 1
ATOM 1156 O O . TYR A 1 84 ? 5.39343 28.68980 32.54139 1.000 106.52559 65 TYR A O 1
ATOM 1174 N N . GLU A 1 85 ? 6.78533 26.93901 32.78499 1.000 94.21614 66 GLU A N 1
ATOM 1175 C CA . GLU A 1 85 ? 7.36650 27.06947 31.45085 1.000 101.08060 66 GLU A CA 1
ATOM 1176 C C . GLU A 1 85 ? 8.00029 28.44387 31.25876 1.000 107.12420 66 GLU A C 1
ATOM 1177 O O . GLU A 1 85 ? 7.81553 29.09371 30.22895 1.000 100.22883 66 GLU A O 1
ATOM 1189 N N . LEU A 1 86 ? 8.74379 28.89078 32.26122 1.000 89.15461 67 LEU A N 1
ATOM 1190 C CA . LEU A 1 86 ? 9.37505 30.19764 32.25050 1.000 78.09331 67 LEU A CA 1
ATOM 1191 C C . LEU A 1 86 ? 10.85538 30.05080 31.92921 1.000 91.21253 67 LEU A C 1
ATOM 1192 O O . LEU A 1 86 ? 11.39117 28.94315 31.83693 1.000 94.65122 67 LEU A O 1
ATOM 1208 N N . GLY A 1 87 ? 11.51397 31.19698 31.73941 1.000 82.27052 68 GLY A N 1
ATOM 1209 C CA . GLY A 1 87 ? 12.93900 31.21906 31.51224 1.000 79.18586 68 GLY A CA 1
ATOM 1210 C C . GLY A 1 87 ? 13.70304 31.07846 32.80723 1.000 73.20568 68 GLY A C 1
ATOM 1211 O O . GLY A 1 87 ? 13.12917 30.99904 33.90283 1.000 80.02798 68 GLY A O 1
ATOM 1215 N N . PRO A 1 88 ? 15.03333 31.02490 32.69561 1.000 66.67224 69 PRO A N 1
ATOM 1216 C CA . PRO A 1 88 ? 15.84401 30.81231 33.90852 1.000 79.25147 69 PRO A CA 1
ATOM 1217 C C . PRO A 1 88 ? 15.76527 31.96093 34.89437 1.000 72.53707 69 PRO A C 1
ATOM 1218 O O . PRO A 1 88 ? 15.79601 31.72404 36.10360 1.000 69.23506 69 PRO A O 1
ATOM 1229 N N . ASN A 1 89 ? 15.64529 33.19593 34.42722 1.000 75.62303 70 ASN A N 1
ATOM 1230 C CA . ASN A 1 89 ? 15.60740 34.32480 35.34169 1.000 51.87092 70 ASN A CA 1
ATOM 1231 C C . ASN A 1 89 ? 14.19585 34.63551 35.82209 1.000 58.44020 70 ASN A C 1
ATOM 1232 O O . ASN A 1 89 ? 14.00397 34.94859 37.00201 1.000 52.12320 70 ASN A O 1
ATOM 1243 N N . SER A 1 90 ? 13.19352 34.55331 34.94460 1.000 54.31026 71 SER A N 1
ATOM 1244 C CA . SER A 1 90 ? 11.82602 34.73909 35.41583 1.000 67.85631 71 SER A CA 1
ATOM 1245 C C . SER A 1 90 ? 11.45081 33.66567 36.42925 1.000 66.55275 71 SER A C 1
ATOM 1246 O O . SER A 1 90 ? 10.68114 33.92672 37.35965 1.000 60.35977 71 SER A O 1
ATOM 1254 N N . SER A 1 91 ? 11.99874 32.46279 36.27878 1.000 59.55760 72 SER A N 1
ATOM 1255 C CA . SER A 1 91 ? 11.70995 31.39681 37.22328 1.000 59.27747 72 SER A CA 1
ATOM 1256 C C . SER A 1 91 ? 12.19926 31.73814 38.62586 1.000 68.13462 72 SER A C 1
ATOM 1257 O O . SER A 1 91 ? 11.52664 31.43335 39.61151 1.000 59.98390 72 SER A O 1
ATOM 1265 N N A LEU A 1 92 ? 13.36368 32.38499 38.72779 0.600 57.09937 73 LEU A N 1
ATOM 1266 N N B LEU A 1 92 ? 13.38626 32.33968 38.73803 0.400 56.81867 73 LEU A N 1
ATOM 1267 C CA A LEU A 1 92 ? 13.90332 32.75446 40.03285 0.600 60.42041 73 LEU A CA 1
ATOM 1268 C CA B LEU A 1 92 ? 13.86651 32.74796 40.05383 0.400 60.44708 73 LEU A CA 1
ATOM 1269 C C A LEU A 1 92 ? 13.10799 33.89398 40.66361 0.600 60.57231 73 LEU A C 1
ATOM 1270 C C B LEU A 1 92 ? 12.96421 33.81865 40.64790 0.400 60.52140 73 LEU A C 1
ATOM 1271 O O A LEU A 1 92 ? 12.94402 33.93817 41.88727 0.600 60.84840 73 LEU A O 1
ATOM 1272 O O B LEU A 1 92 ? 12.59319 33.75308 41.82624 0.400 59.52201 73 LEU A O 1
ATOM 1303 N N . VAL A 1 93 ? 12.61123 34.82589 39.84625 1.000 49.42279 74 VAL A N 1
ATOM 1304 C CA . VAL A 1 93 ? 11.77838 35.91192 40.35166 1.000 52.38877 74 VAL A CA 1
ATOM 1305 C C . VAL A 1 93 ? 10.46576 35.35969 40.88772 1.000 53.13417 74 VAL A C 1
ATOM 1306 O O . VAL A 1 93 ? 10.02352 35.70945 41.98768 1.000 59.74252 74 VAL A O 1
ATOM 1320 N N . ILE A 1 94 ? 9.82122 34.48386 40.12168 1.000 59.04836 75 ILE A N 1
ATOM 1321 C CA . ILE A 1 94 ? 8.53023 33.95564 40.55156 1.000 66.47153 75 ILE A CA 1
ATOM 1322 C C . ILE A 1 94 ? 8.69171 33.08959 41.79623 1.000 70.54460 75 ILE A C 1
ATOM 1323 O O . ILE A 1 94 ? 7.81957 33.07102 42.67550 1.000 69.78198 75 ILE A O 1
ATOM 1339 N N . SER A 1 95 ? 9.79038 32.33775 41.88224 1.000 64.80536 76 SER A N 1
ATOM 1340 C CA . SER A 1 95 ? 10.04555 31.53815 43.07661 1.000 71.99599 76 SER A CA 1
ATOM 1341 C C . SER A 1 95 ? 10.08844 32.40867 44.32936 1.000 62.86428 76 SER A C 1
ATOM 1342 O O . SER A 1 95 ? 9.49001 32.06866 45.35304 1.000 63.94752 76 SER A O 1
ATOM 1350 N N . VAL A 1 96 ? 10.81669 33.52346 44.27941 1.000 63.33480 77 VAL A N 1
ATOM 1351 C CA . VAL A 1 96 ? 10.82945 34.44338 45.41349 1.000 51.65317 77 VAL A CA 1
ATOM 1352 C C . VAL A 1 96 ? 9.43121 34.98303 45.65834 1.000 72.04763 77 VAL A C 1
ATOM 1353 O O . VAL A 1 96 ? 8.93902 35.00164 46.79554 1.000 57.45231 77 VAL A O 1
ATOM 1366 N N . ASP A 1 97 ? 8.75425 35.40020 44.59012 1.000 55.98041 78 ASP A N 1
ATOM 1367 C CA . ASP A 1 97 ? 7.36646 35.82299 44.73787 1.000 60.70216 78 ASP A CA 1
ATOM 1368 C C . ASP A 1 97 ? 6.54210 34.75540 45.44934 1.000 68.03623 78 ASP A C 1
ATOM 1369 O O . ASP A 1 97 ? 5.72449 35.06998 46.32155 1.000 70.08894 78 ASP A O 1
ATOM 1378 N N . LEU A 1 98 ? 6.74595 33.48181 45.09915 1.000 60.90442 79 LEU A N 1
ATOM 1379 C CA . LEU A 1 98 ? 5.93100 32.42931 45.69484 1.000 72.30244 79 LEU A CA 1
ATOM 1380 C C . LEU A 1 98 ? 6.13189 32.32585 47.20215 1.000 70.26437 79 LEU A C 1
ATOM 1381 O O . LEU A 1 98 ? 5.26313 31.78819 47.89769 1.000 73.06729 79 LEU A O 1
ATOM 1397 N N . LEU A 1 99 ? 7.25937 32.81521 47.71805 1.000 75.28079 80 LEU A N 1
ATOM 1398 C CA . LEU A 1 99 ? 7.49402 32.76660 49.15550 1.000 63.32864 80 LEU A CA 1
ATOM 1399 C C . LEU A 1 99 ? 6.37067 33.45258 49.91571 1.000 72.91775 80 LEU A C 1
ATOM 1400 O O . LEU A 1 99 ? 5.91903 32.95694 50.95299 1.000 82.25521 80 LEU A O 1
ATOM 1416 N N . LEU A 1 100 ? 5.89890 34.59025 49.40820 1.000 66.52093 81 LEU A N 1
ATOM 1417 C CA . LEU A 1 100 ? 4.85462 35.33735 50.09326 1.000 76.80685 81 LEU A CA 1
ATOM 1418 C C . LEU A 1 100 ? 3.52659 34.58810 50.13661 1.000 84.20876 81 LEU A C 1
ATOM 1419 O O . LEU A 1 100 ? 2.70395 34.87044 51.01401 1.000 95.77305 81 LEU A O 1
ATOM 1435 N N . THR A 1 101 ? 3.29288 33.64299 49.22194 1.000 79.68390 82 THR A N 1
ATOM 1436 C CA . THR A 1 101 ? 2.07931 32.84162 49.30723 1.000 84.95665 82 THR A CA 1
ATOM 1437 C C . THR A 1 101 ? 2.07043 32.00209 50.57699 1.000 86.48539 82 THR A C 1
ATOM 1438 O O . THR A 1 101 ? 0.99914 31.68218 51.10351 1.000 94.69455 82 THR A O 1
ATOM 1449 N N . LYS A 1 102 ? 3.24534 31.63892 51.08611 1.000 74.89254 83 LYS A N 1
ATOM 1450 C CA . LYS A 1 102 ? 3.36330 30.86821 52.32203 1.000 94.25299 83 LYS A CA 1
ATOM 1451 C C . LYS A 1 102 ? 3.65612 31.76286 53.51765 1.000 91.99868 83 LYS A C 1
ATOM 1452 O O . LYS A 1 102 ? 4.41616 31.39164 54.41793 1.000 87.35758 83 LYS A O 1
ATOM 1471 N N . ALA A 1 103 ? 3.04703 32.95101 53.55150 1.000 93.13705 84 ALA A N 1
ATOM 1472 C CA . ALA A 1 103 ? 3.26088 33.86036 54.67097 1.000 96.11129 84 ALA A CA 1
ATOM 1473 C C . ALA A 1 103 ? 2.88079 33.21357 55.99930 1.000 90.95027 84 ALA A C 1
ATOM 1474 O O . ALA A 1 103 ? 3.52193 33.47904 57.02323 1.000 80.42143 84 ALA A O 1
ATOM 1481 N N . LYS A 1 104 ? 1.84840 32.36664 56.00212 1.000 90.05489 85 LYS A N 1
ATOM 1482 C CA . LYS A 1 104 ? 1.45836 31.66037 57.22061 1.000 106.14012 85 LYS A CA 1
ATOM 1483 C C . LYS A 1 104 ? 2.62739 30.86367 57.79306 1.000 107.72974 85 LYS A C 1
ATOM 1484 O O . LYS A 1 104 ? 3.00296 31.02577 58.96293 1.000 85.31034 85 LYS A O 1
ATOM 1488 N N . GLU A 1 105 ? 3.19894 29.97248 56.98126 1.000 98.30251 86 GLU A N 1
ATOM 1489 C CA . GLU A 1 105 ? 4.30094 29.14173 57.44963 1.000 102.72555 86 GLU A CA 1
ATOM 1490 C C . GLU A 1 105 ? 5.52393 29.97866 57.79449 1.000 100.66804 86 GLU A C 1
ATOM 1491 O O . GLU A 1 105 ? 6.25210 29.65329 58.73787 1.000 98.88465 86 GLU A O 1
ATOM 1503 N N . LEU A 1 106 ? 5.75667 31.06547 57.06072 1.000 83.70810 87 LEU A N 1
ATOM 1504 C CA . LEU A 1 106 ? 6.95604 31.86028 57.28951 1.000 77.65684 87 LEU A CA 1
ATOM 1505 C C . LEU A 1 106 ? 6.89196 32.60478 58.61498 1.000 70.82903 87 LEU A C 1
ATOM 1506 O O . LEU A 1 106 ? 7.87753 32.64229 59.36350 1.000 84.41509 87 LEU A O 1
ATOM 1522 N N . LYS A 1 107 ? 5.75239 33.23752 58.90640 1.000 83.92807 88 LYS A N 1
ATOM 1523 C CA . LYS A 1 107 ? 5.63599 33.99749 60.14563 1.000 81.63147 88 LYS A CA 1
ATOM 1524 C C . LYS A 1 107 ? 5.82920 33.10406 61.36028 1.000 96.30572 88 LYS A C 1
ATOM 1525 O O . LYS A 1 107 ? 6.31864 33.56506 62.39984 1.000 78.13747 88 LYS A O 1
ATOM 1544 N N . GLU A 1 108 ? 5.44954 31.82711 61.25484 1.000 92.28665 89 GLU A N 1
ATOM 1545 C CA . GLU A 1 108 ? 5.67485 30.89618 62.35605 1.000 98.91755 89 GLU A CA 1
ATOM 1546 C C . GLU A 1 108 ? 7.16655 30.67505 62.57716 1.000 93.50370 89 GLU A C 1
ATOM 1547 O O . GLU A 1 108 ? 7.64776 30.69755 63.71719 1.000 106.42023 89 GLU A O 1
ATOM 1559 N N . ASP A 1 109 ? 7.91828 30.47016 61.49664 1.000 92.74464 90 ASP A N 1
ATOM 1560 C CA . ASP A 1 109 ? 9.36451 30.33973 61.62990 1.000 97.68457 90 ASP A CA 1
ATOM 1561 C C . ASP A 1 109 ? 9.97824 31.60839 62.21105 1.000 84.31338 90 ASP A C 1
ATOM 1562 O O . ASP A 1 109 ? 10.86615 31.53743 63.07067 1.000 89.12100 90 ASP A O 1
ATOM 1571 N N . LEU A 1 110 ? 9.52858 32.77577 61.74158 1.000 80.40634 91 LEU A N 1
ATOM 1572 C CA . LEU A 1 110 ? 9.99525 34.04088 62.30279 1.000 73.04740 91 LEU A CA 1
ATOM 1573 C C . LEU A 1 110 ? 9.71360 34.11746 63.79728 1.000 79.25703 91 LEU A C 1
ATOM 1574 O O . LEU A 1 110 ? 10.58809 34.48951 64.58721 1.000 100.42827 91 LEU A O 1
ATOM 1590 N N . ASN A 1 111 ? 8.48858 33.78504 64.20300 1.000 89.48358 92 ASN A N 1
ATOM 1591 C CA . ASN A 1 111 ? 8.14020 33.84875 65.61926 1.000 94.07117 92 ASN A CA 1
ATOM 1592 C C . ASN A 1 111 ? 9.08618 32.99074 66.45047 1.000 98.08136 92 ASN A C 1
ATOM 1593 O O . ASN A 1 111 ? 9.63611 33.44691 67.46087 1.000 97.13147 92 ASN A O 1
ATOM 1604 N N . GLN A 1 112 ? 9.30807 31.74779 66.02270 1.000 102.25371 93 GLN A N 1
ATOM 1605 C CA . GLN A 1 112 ? 10.17413 30.83119 66.75417 1.000 101.08882 93 GLN A CA 1
ATOM 1606 C C . GLN A 1 112 ? 11.65333 31.17908 66.63180 1.000 99.31546 93 GLN A C 1
ATOM 1607 O O . GLN A 1 112 ? 12.47215 30.51627 67.27698 1.000 93.66282 93 GLN A O 1
ATOM 1621 N N . LEU A 1 113 ? 12.01614 32.17819 65.82835 1.000 82.92981 94 LEU A N 1
ATOM 1622 C CA . LEU A 1 113 ? 13.38951 32.65955 65.77878 1.000 83.48058 94 LEU A CA 1
ATOM 1623 C C . LEU A 1 113 ? 13.63586 33.59505 66.95356 1.000 82.57827 94 LEU A C 1
ATOM 1624 O O . LEU A 1 113 ? 12.78701 34.42633 67.28957 1.000 95.73660 94 LEU A O 1
ATOM 1640 N N . GLN A 1 114 ? 14.80167 33.45344 67.58660 1.000 70.92291 95 GLN A N 1
ATOM 1641 C CA . GLN A 1 114 ? 15.12041 34.22696 68.79006 1.000 71.31490 95 GLN A CA 1
ATOM 1642 C C . GLN A 1 114 ? 16.57598 34.67301 68.72718 1.000 66.14879 95 GLN A C 1
ATOM 1643 O O . GLN A 1 114 ? 17.45361 34.03228 69.31313 1.000 71.56905 95 GLN A O 1
ATOM 1657 N N . ALA A 1 115 ? 16.80840 35.81925 68.09566 1.000 60.50055 96 ALA A N 1
ATOM 1658 C CA . ALA A 1 115 ? 18.15991 36.29490 67.86605 1.000 54.62008 96 ALA A CA 1
ATOM 1659 C C . ALA A 1 115 ? 18.22477 37.81440 67.87837 1.000 55.78951 96 ALA A C 1
ATOM 1660 O O . ALA A 1 115 ? 17.35949 38.47864 67.30733 1.000 64.34958 96 ALA A O 1
ATOM 1667 N N . ASN A 1 116 ? 19.32706 38.34941 68.42286 1.000 58.77340 97 ASN A N 1
ATOM 1668 C CA . ASN A 1 116 ? 19.52489 39.80106 68.49277 1.000 56.27593 97 ASN A CA 1
ATOM 1669 C C . ASN A 1 116 ? 19.88993 40.41068 67.13272 1.000 56.23290 97 ASN A C 1
ATOM 1670 O O . ASN A 1 116 ? 19.42410 41.51083 66.80335 1.000 53.69548 97 ASN A O 1
ATOM 1681 N N . TYR A 1 117 ? 20.68940 39.71855 66.32270 1.000 51.33480 98 TYR A N 1
ATOM 1682 C CA . TYR A 1 117 ? 21.02869 40.14239 64.96541 1.000 52.74121 98 TYR A CA 1
ATOM 1683 C C . TYR A 1 117 ? 20.61460 39.04077 64.01132 1.000 47.08508 98 TYR A C 1
ATOM 1684 O O . TYR A 1 117 ? 20.89993 37.85973 64.24267 1.000 55.62227 98 TYR A O 1
ATOM 1702 N N . VAL A 1 118 ? 19.88356 39.42277 62.97537 1.000 47.38269 99 VAL A N 1
ATOM 1703 C CA . VAL A 1 118 ? 19.38800 38.48543 61.99415 1.000 42.52091 99 VAL A CA 1
ATOM 1704 C C . VAL A 1 118 ? 19.92569 38.94056 60.64456 1.000 46.18459 99 VAL A C 1
ATOM 1705 O O . VAL A 1 118 ? 19.50825 39.97868 60.11297 1.000 46.26816 99 VAL A O 1
ATOM 1718 N N . LEU A 1 119 ? 20.84252 38.15969 60.08627 1.000 44.74862 100 LEU A N 1
ATOM 1719 C CA . LEU A 1 119 ? 21.42118 38.45121 58.78596 1.000 43.64571 100 LEU A CA 1
ATOM 1720 C C . LEU A 1 119 ? 20.59520 37.78414 57.69598 1.000 40.74650 100 LEU A C 1
ATOM 1721 O O . LEU A 1 119 ? 20.31499 36.58112 57.77585 1.000 43.28462 100 LEU A O 1
ATOM 1737 N N . VAL A 1 120 ? 20.22324 38.56215 56.68035 1.000 41.35685 101 VAL A N 1
ATOM 1738 C CA . VAL A 1 120 ? 19.37137 38.08385 55.59933 1.000 39.21419 101 VAL A CA 1
ATOM 1739 C C . VAL A 1 120 ? 20.18237 38.05688 54.30060 1.000 35.89711 101 VAL A C 1
ATOM 1740 O O . VAL A 1 120 ? 20.47444 39.10164 53.71277 1.000 39.85670 101 VAL A O 1
ATOM 1753 N N . ASP A 1 121 ? 20.55765 36.85801 53.86573 1.000 39.04240 102 ASP A N 1
ATOM 1754 C CA . ASP A 1 121 ? 21.22485 36.67241 52.56960 1.000 37.65964 102 ASP A CA 1
ATOM 1755 C C . ASP A 1 121 ? 20.19275 36.68433 51.45644 1.000 40.16578 102 ASP A C 1
ATOM 1756 O O . ASP A 1 121 ? 19.21104 35.93566 51.51154 1.000 43.11852 102 ASP A O 1
ATOM 1765 N N . THR A 1 122 ? 20.41767 37.51402 50.43441 1.000 41.12567 103 THR A N 1
ATOM 1766 C CA . THR A 1 122 ? 19.44643 37.65143 49.35325 1.000 40.05040 103 THR A CA 1
ATOM 1767 C C . THR A 1 122 ? 19.98250 37.13044 48.02871 1.000 44.90699 103 THR A C 1
ATOM 1768 O O . THR A 1 122 ? 21.18905 37.01604 47.83140 1.000 43.93828 103 THR A O 1
ATOM 1779 N N . PRO A 1 123 ? 19.08066 36.83696 47.08810 1.000 45.00008 104 PRO A N 1
ATOM 1780 C CA . PRO A 1 123 ? 19.53531 36.39908 45.75619 1.000 41.39532 104 PRO A CA 1
ATOM 1781 C C . PRO A 1 123 ? 20.21485 37.51760 44.99614 1.000 46.51472 104 PRO A C 1
ATOM 1782 O O . PRO A 1 123 ? 19.87102 38.69227 45.13499 1.000 44.54910 104 PRO A O 1
ATOM 1793 N N . GLY A 1 124 ? 21.14560 37.13549 44.11815 1.000 50.62040 105 GLY A N 1
ATOM 1794 C CA . GLY A 1 124 ? 21.85106 38.10379 43.29946 1.000 38.27987 105 GLY A CA 1
ATOM 1795 C C . GLY A 1 124 ? 21.10455 38.42773 42.02792 1.000 51.43399 105 GLY A C 1
ATOM 1796 O O . GLY A 1 124 ? 21.68043 38.44745 40.93064 1.000 48.21070 105 GLY A O 1
ATOM 1800 N N . GLN A 1 125 ? 19.79841 38.62384 42.17125 1.000 38.77241 106 GLN A N 1
ATOM 1801 C CA . GLN A 1 125 ? 18.92199 39.16627 41.13615 1.000 40.05811 106 GLN A CA 1
ATOM 1802 C C . GLN A 1 125 ? 18.48392 40.52658 41.65509 1.000 45.89058 106 GLN A C 1
ATOM 1803 O O . GLN A 1 125 ? 17.54849 40.63637 42.45296 1.000 41.22167 106 GLN A O 1
ATOM 1817 N N . ILE A 1 126 ? 19.18915 41.57445 41.23889 1.000 37.87916 107 ILE A N 1
ATO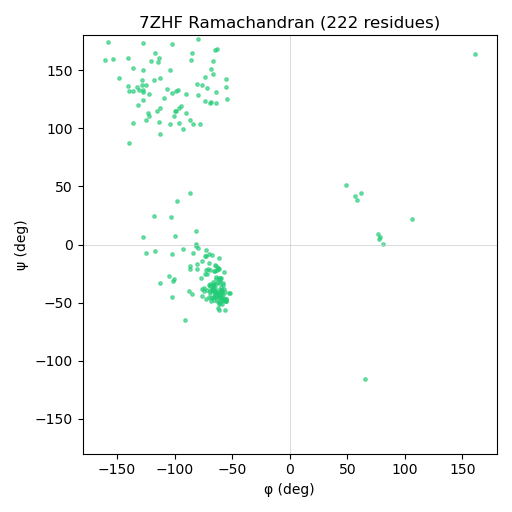M 1818 C CA . ILE A 1 126 ? 18.94207 42.86195 41.87678 1.000 38.75391 107 ILE A CA 1
ATOM 1819 C C . ILE A 1 126 ? 17.65364 43.49969 41.39989 1.000 43.19001 107 ILE A C 1
ATOM 1820 O O . ILE A 1 126 ? 17.18190 44.46183 42.02473 1.000 40.95148 107 ILE A O 1
ATOM 1836 N N . GLU A 1 127 ? 17.05834 43.01159 40.30327 1.000 35.27949 108 GLU A N 1
ATOM 1837 C CA . GLU A 1 127 ? 15.77932 43.59928 39.91640 1.000 44.17126 108 GLU A CA 1
ATOM 1838 C C . GLU A 1 127 ? 14.69606 43.33873 40.95887 1.000 46.58874 108 GLU A C 1
ATOM 1839 O O . GLU A 1 127 ? 13.73150 44.10623 41.02240 1.000 42.09400 108 GLU A O 1
ATOM 1851 N N . LEU A 1 128 ? 14.85695 42.30325 41.78736 1.000 41.78331 109 LEU A N 1
ATOM 1852 C CA . LEU A 1 128 ? 13.89992 42.03390 42.86447 1.000 39.53596 109 LEU A CA 1
ATOM 1853 C C . LEU A 1 128 ? 13.82357 43.18293 43.86033 1.000 42.85779 109 LEU A C 1
ATOM 1854 O O . LEU A 1 128 ? 12.77101 43.40075 44.48033 1.000 48.18188 109 LEU A O 1
ATOM 1870 N N . PHE A 1 129 ? 14.90808 43.92677 44.03216 1.000 35.81299 110 PHE A N 1
ATOM 1871 C CA . PHE A 1 129 ? 14.96446 45.04891 44.95306 1.000 45.20233 110 PHE A CA 1
ATOM 1872 C C . PHE A 1 129 ? 14.90792 46.40449 44.26872 1.000 50.87511 110 PHE A C 1
ATOM 1873 O O . PHE A 1 129 ? 14.43177 47.36814 44.87101 1.000 40.02181 110 PHE A O 1
ATOM 1890 N N . ALA A 1 130 ? 15.35282 46.51938 43.01862 1.000 39.60801 111 ALA A N 1
ATOM 1891 C CA . ALA A 1 130 ? 15.40752 47.82798 42.38963 1.000 36.60480 111 ALA A CA 1
ATOM 1892 C C . ALA A 1 130 ? 14.25459 48.10767 41.43461 1.000 38.87548 111 ALA A C 1
ATOM 1893 O O . ALA A 1 130 ? 13.88439 49.27592 41.25649 1.000 43.51719 111 ALA A O 1
ATOM 1900 N N . TYR A 1 131 ? 13.68578 47.08248 40.79670 1.000 37.13155 112 TYR A N 1
ATOM 1901 C CA . TYR A 1 131 ? 12.77891 47.27947 39.66807 1.000 35.95598 112 TYR A CA 1
ATOM 1902 C C . TYR A 1 131 ? 11.46885 46.54633 39.88042 1.000 43.30117 112 TYR A C 1
ATOM 1903 O O . TYR A 1 131 ? 10.63316 46.52974 38.97021 1.000 48.46862 112 TYR A O 1
ATOM 1921 N N . ARG A 1 132 ? 11.26913 45.96726 41.06919 1.000 42.59199 113 ARG A N 1
ATOM 1922 C CA . ARG A 1 132 ? 10.06246 45.24949 41.44723 1.000 44.10421 113 ARG A CA 1
ATOM 1923 C C . ARG A 1 132 ? 9.74726 45.60586 42.89566 1.000 40.57421 113 ARG A C 1
ATOM 1924 O O . ARG A 1 132 ? 10.61339 46.06270 43.63777 1.000 43.82819 113 ARG A O 1
ATOM 1945 N N . ASP A 1 133 ? 8.50229 45.38506 43.29728 1.000 45.43385 114 ASP A N 1
ATOM 1946 C CA . ASP A 1 133 ? 8.11567 45.59288 44.69358 1.000 48.84783 114 ASP A CA 1
ATOM 1947 C C . ASP A 1 133 ? 8.42349 44.39128 45.57904 1.000 63.91519 114 ASP A C 1
ATOM 1948 O O . ASP A 1 133 ? 8.29159 44.48777 46.80868 1.000 48.69149 114 ASP A O 1
ATOM 1957 N N . THR A 1 134 ? 8.84777 43.27618 44.98679 1.000 49.93691 115 THR A N 1
ATOM 1958 C CA . THR A 1 134 ? 9.04456 42.04444 45.74204 1.000 54.70036 115 THR A CA 1
ATOM 1959 C C . THR A 1 134 ? 9.99244 42.25764 46.91161 1.000 58.68158 115 THR A C 1
ATOM 1960 O O . THR A 1 134 ? 9.70580 41.85054 48.04563 1.000 53.83038 115 THR A O 1
ATOM 1971 N N . GLY A 1 135 ? 11.13709 42.88054 46.65056 1.000 45.2748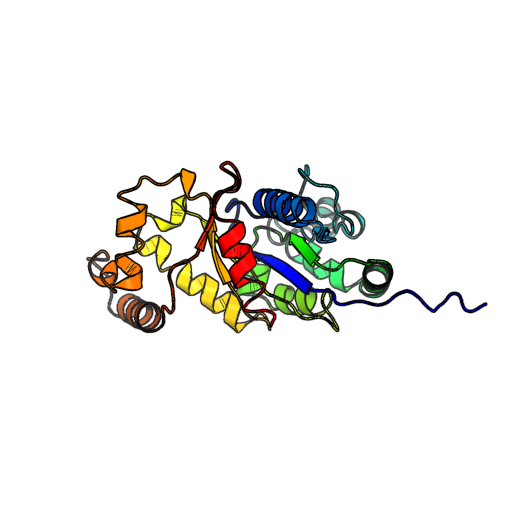5 116 GLY A N 1
ATOM 1972 C CA . GLY A 1 135 ? 12.11656 43.06872 47.70643 1.000 44.87199 116 GLY A CA 1
ATOM 1973 C C . GLY A 1 135 ? 11.56559 43.85993 48.87251 1.000 53.33603 116 GLY A C 1
ATOM 1974 O O . GLY A 1 135 ? 11.80437 43.51973 50.03124 1.000 45.38706 116 GLY A O 1
ATOM 1978 N N . LYS A 1 136 ? 10.80595 44.91774 48.59244 1.000 45.59263 117 LYS A N 1
ATOM 1979 C CA . LYS A 1 136 ? 10.22567 45.70748 49.68003 1.000 55.98283 117 LYS A CA 1
ATOM 1980 C C . LYS A 1 136 ? 9.20631 44.90420 50.47696 1.000 55.20030 117 LYS A C 1
ATOM 1981 O O . LYS A 1 136 ? 9.21452 44.91609 51.71438 1.000 62.40388 117 LYS A O 1
ATOM 2000 N N . ILE A 1 137 ? 8.29470 44.21970 49.78733 1.000 54.59185 118 ILE A N 1
ATOM 2001 C CA . ILE A 1 137 ? 7.23424 43.50593 50.49262 1.000 59.56784 118 ILE A CA 1
ATOM 2002 C C . ILE A 1 137 ? 7.81930 42.40039 51.35823 1.000 62.02641 118 ILE A C 1
ATOM 2003 O O . ILE A 1 137 ? 7.42832 42.22150 52.51956 1.000 53.87440 118 ILE A O 1
ATOM 2019 N N . LEU A 1 138 ? 8.76321 41.64209 50.80993 1.000 50.66218 119 LEU A N 1
ATOM 2020 C CA . LEU A 1 138 ? 9.33541 40.51672 51.54288 1.000 49.35775 119 LEU A CA 1
ATOM 2021 C C . LEU A 1 138 ? 10.17911 40.99129 52.71829 1.000 48.88957 119 LEU A C 1
ATOM 2022 O O . LEU A 1 138 ? 10.04401 40.48367 53.83821 1.000 52.06194 119 LEU A O 1
ATOM 2038 N N . SER A 1 139 ? 11.07402 41.94491 52.48359 1.000 45.80205 120 SER A N 1
ATOM 2039 C CA . SER A 1 139 ? 11.89759 42.45847 53.57164 1.000 48.91311 120 SER A CA 1
ATOM 2040 C C . SER A 1 139 ? 11.04081 43.05945 54.67940 1.000 55.03905 120 SER A C 1
ATOM 2041 O O . SER A 1 139 ? 11.33689 42.87312 55.86830 1.000 53.02701 120 SER A O 1
ATOM 2049 N N . SER A 1 140 ? 9.95452 43.76165 54.32709 1.000 54.13876 121 SER A N 1
ATOM 2050 C CA . SER A 1 140 ? 9.09604 44.31307 55.36937 1.000 53.61240 121 SER A CA 1
ATOM 2051 C C . SER A 1 140 ? 8.35019 43.21384 56.10861 1.000 59.68648 121 SER A C 1
ATOM 2052 O O . SER A 1 140 ? 8.08079 43.32919 57.31258 1.000 58.76784 121 SER A O 1
ATOM 2060 N N . PHE A 1 141 ? 7.99342 42.14909 55.40079 1.000 51.96320 122 PHE A N 1
ATOM 2061 C CA . PHE A 1 141 ? 7.30398 41.04652 56.04662 1.000 56.08800 122 PHE A CA 1
ATOM 2062 C C . PHE A 1 141 ? 8.22768 40.29527 57.00187 1.000 54.90364 122 PHE A C 1
ATOM 2063 O O . PHE A 1 141 ? 7.81457 39.94100 58.11455 1.000 64.99634 122 PHE A O 1
ATOM 2080 N N A ILE A 1 142 ? 9.45691 40.01883 56.57406 0.390 53.89223 123 ILE A N 1
ATOM 2081 N N B ILE A 1 142 ? 9.46713 40.04130 56.59823 0.610 53.83783 123 ILE A N 1
ATOM 2082 C CA A ILE A 1 142 ? 10.38399 39.24741 57.39963 0.390 58.17347 123 ILE A CA 1
ATOM 2083 C CA B ILE A 1 142 ? 10.31707 39.20228 57.43905 0.610 57.28378 123 ILE A CA 1
ATOM 2084 C C A ILE A 1 142 ? 10.70672 39.99899 58.67943 0.390 54.45271 123 ILE A C 1
ATOM 2085 C C B ILE A 1 142 ? 10.83298 39.97299 58.65262 0.610 53.19174 123 ILE A C 1
ATOM 2086 O O A ILE A 1 142 ? 10.75666 39.41626 59.76990 0.390 50.89855 123 ILE A O 1
ATOM 2087 O O B ILE A 1 142 ? 11.16424 39.36414 59.67713 0.610 58.67888 123 ILE A O 1
ATOM 2118 N N . SER A 1 143 ? 10.92858 41.30379 58.56807 1.000 51.95133 124 SER A N 1
ATOM 2119 C CA . SER A 1 143 ? 11.41890 42.11412 59.67234 1.000 59.06446 124 SER A CA 1
ATOM 2120 C C . SER A 1 143 ? 10.31125 42.81294 60.44168 1.000 63.76929 124 SER A C 1
ATOM 2121 O O . SER A 1 143 ? 10.60493 43.73051 61.21787 1.000 59.65484 124 SER A O 1
ATOM 2130 N N . GLU A 1 144 ? 9.05966 42.38516 60.27178 1.000 54.70630 125 GLU A N 1
ATOM 2131 C CA . GLU A 1 144 ? 7.93476 43.09923 60.85776 1.000 66.10339 125 GLU A CA 1
ATOM 2132 C C . GLU A 1 144 ? 8.14804 43.24535 62.35166 1.000 70.63769 125 GLU A C 1
ATOM 2133 O O . GLU A 1 144 ? 8.56449 42.30347 63.02889 1.000 75.00716 125 GLU A O 1
ATOM 2145 N N . GLY A 1 145 ? 7.88337 44.44552 62.85369 1.000 67.38672 126 GLY A N 1
ATOM 2146 C CA . GLY A 1 145 ? 8.03108 44.72184 64.26413 1.000 88.24492 126 GLY A CA 1
ATOM 2147 C C . GLY A 1 145 ? 9.44501 44.94975 64.73881 1.000 77.14241 126 GLY A C 1
ATOM 2148 O O . GLY A 1 145 ? 9.65739 45.06595 65.95517 1.000 66.97880 126 GLY A O 1
ATOM 2152 N N . SER A 1 146 ? 10.41245 45.01767 63.82871 1.000 68.90743 127 SER A N 1
ATOM 2153 C CA . SER A 1 146 ? 11.80775 45.17606 64.19804 1.000 74.08374 127 SER A CA 1
ATOM 2154 C C . SER A 1 146 ? 12.50678 46.21020 63.32333 1.000 56.70355 127 SER A C 1
ATOM 2155 O O . SER A 1 146 ? 12.20546 46.36376 62.13778 1.000 61.02114 127 SER A O 1
ATOM 2163 N N . LYS A 1 147 ? 13.53191 46.83583 63.89054 1.000 59.50756 128 LYS A N 1
ATOM 2164 C CA . LYS A 1 147 ? 14.38924 47.71204 63.09632 1.000 49.15123 128 LYS A CA 1
ATOM 2165 C C . LYS A 1 147 ? 15.22928 46.92669 62.09496 1.000 52.62214 128 LYS A C 1
ATOM 2166 O O . LYS A 1 147 ? 15.70924 45.82408 62.38996 1.000 47.46385 128 LYS A O 1
ATOM 2185 N N A SER A 1 148 ? 15.43495 47.51062 60.90939 0.210 50.02275 129 SER A N 1
ATOM 2186 N N B SER A 1 148 ? 15.42195 47.50748 60.90519 0.790 49.72380 129 SER A N 1
ATOM 2187 C CA A SER A 1 148 ? 16.14837 46.84471 59.82858 0.210 46.92054 129 SER A CA 1
ATOM 2188 C CA B SER A 1 148 ? 16.15280 46.86245 59.82532 0.790 46.37271 129 SER A CA 1
ATOM 2189 C C A SER A 1 148 ? 17.00154 47.84684 59.06206 0.210 43.70514 129 SER A C 1
ATOM 2190 C C B SER A 1 148 ? 17.05465 47.87203 59.12759 0.790 42.71605 129 SER A C 1
ATOM 2191 O O A SER A 1 148 ? 16.71258 49.04575 59.03573 0.210 45.73267 129 SER A O 1
ATOM 2192 O O B SER A 1 148 ? 16.85789 49.08994 59.22630 0.790 45.92565 129 SER A O 1
ATOM 2207 N N . VAL A 1 149 ? 18.06572 47.32366 58.45873 1.000 45.67317 130 VAL A N 1
ATOM 2208 C CA . VAL A 1 149 ? 19.01702 48.06944 57.63917 1.000 46.40888 130 VAL A CA 1
ATOM 2209 C C . VAL A 1 149 ? 19.35794 47.18843 56.45721 1.000 43.62975 130 VAL A C 1
ATOM 2210 O O . VAL A 1 149 ? 19.39469 45.95591 56.57381 1.000 38.18057 130 VAL A O 1
ATOM 22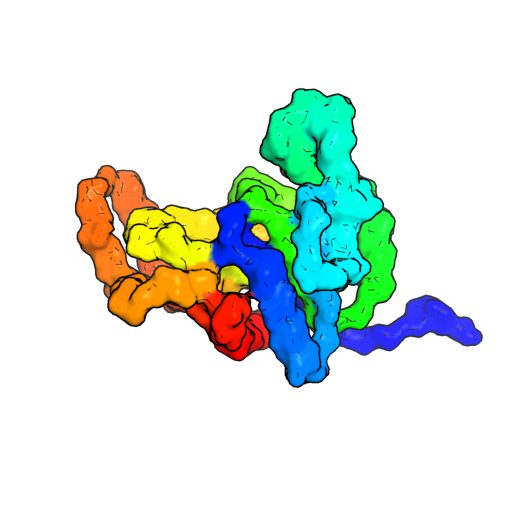24 N N . SER A 1 150 ? 19.52613 47.79563 55.28765 1.000 42.65627 131 SER A N 1
ATOM 2225 C CA A SER A 1 150 ? 20.03474 47.10802 54.12267 0.590 40.02878 131 SER A CA 1
ATOM 2226 C CA B SER A 1 150 ? 20.03055 47.12322 54.10818 0.410 40.50785 131 SER A CA 1
ATOM 2227 C C . SER A 1 150 ? 21.51794 47.44496 53.96364 1.000 39.80299 131 SER A C 1
ATOM 2228 O O . SER A 1 150 ? 21.93702 48.57712 54.26020 1.000 40.09704 131 SER A O 1
ATOM 2243 N N . VAL A 1 151 ? 22.29892 46.45605 53.56008 1.000 38.33338 132 VAL A N 1
ATOM 2244 C CA . VAL A 1 151 ? 23.70510 46.63319 53.21142 1.000 37.94740 132 VAL A CA 1
ATOM 2245 C C . VAL A 1 151 ? 23.84336 46.31739 51.72828 1.000 34.50236 132 VAL A C 1
ATOM 2246 O O . VAL A 1 151 ? 23.66227 45.16294 51.31185 1.000 39.23315 132 VAL A O 1
ATOM 2259 N N . PHE A 1 152 ? 24.19794 47.32123 50.92295 1.000 38.32205 133 PHE A N 1
ATOM 2260 C CA . PHE A 1 152 ? 24.34840 47.10476 49.49305 1.000 42.24627 133 PHE A CA 1
ATOM 2261 C C . PHE A 1 152 ? 25.82179 47.00051 49.12483 1.000 37.01863 133 PHE A C 1
ATOM 2262 O O . PHE A 1 152 ? 26.61925 47.86645 49.49513 1.000 37.73554 133 PHE A O 1
ATOM 2279 N N . LEU A 1 153 ? 26.15926 45.96212 48.36934 1.000 41.74612 134 LEU A N 1
ATOM 2280 C CA . LEU A 1 153 ? 27.53950 45.64607 48.01789 1.000 42.95161 134 LEU A CA 1
ATOM 2281 C C . LEU A 1 153 ? 27.85909 46.23606 46.65022 1.000 40.42269 134 LEU A C 1
ATOM 2282 O O . LEU A 1 153 ? 27.21649 45.88937 45.64568 1.000 42.56991 134 LEU A O 1
ATOM 2298 N N . PHE A 1 154 ? 28.82164 47.15792 46.64336 1.000 42.25673 135 PHE A N 1
ATOM 2299 C CA . PHE A 1 154 ? 29.49664 47.66600 45.45164 1.000 41.68471 135 PHE A CA 1
ATOM 2300 C C . PHE A 1 154 ? 30.66320 46.72319 45.16843 1.000 38.94966 135 PHE A C 1
ATOM 2301 O O . PHE A 1 154 ? 31.69049 46.77460 45.85709 1.000 42.45223 135 PHE A O 1
ATOM 2318 N N . ASP A 1 155 ? 30.54080 45.90627 44.12850 1.000 41.12642 136 ASP A N 1
ATOM 2319 C CA . ASP A 1 155 ? 31.60406 44.96104 43.77399 1.000 44.66962 136 ASP A CA 1
ATOM 2320 C C . ASP A 1 155 ? 32.85346 45.73101 43.36930 1.000 48.26030 136 ASP A C 1
ATOM 2321 O O . ASP A 1 155 ? 32.80089 46.55782 42.45513 1.000 43.37494 136 ASP A O 1
ATOM 2330 N N . SER A 1 156 ? 33.97361 45.49436 44.06835 1.000 41.48674 137 SER A N 1
ATOM 2331 C CA . SER A 1 156 ? 35.19851 46.23438 43.79431 1.000 43.32409 137 SER A CA 1
ATOM 2332 C C . SER A 1 156 ? 35.62836 46.08612 42.33794 1.000 46.09526 137 SER A C 1
ATOM 2333 O O . SER A 1 156 ? 36.16911 47.02586 41.74113 1.000 49.87621 137 SER A O 1
ATOM 2341 N N . TYR A 1 157 ? 35.45514 44.89275 41.77164 1.000 41.58471 138 TYR A N 1
ATOM 2342 C CA . TYR A 1 157 ? 35.85508 44.66379 40.38184 1.000 42.88103 138 TYR A CA 1
ATOM 2343 C C . TYR A 1 157 ? 35.09963 45.59787 39.45255 1.000 56.88247 138 TYR A C 1
ATOM 2344 O O . TYR A 1 157 ? 35.66466 46.14892 38.50196 1.000 58.92848 138 TYR A O 1
ATOM 2362 N N . LEU A 1 158 ? 33.81052 45.79143 39.72004 1.000 43.41148 139 LEU A N 1
ATOM 2363 C CA . LEU A 1 158 ? 33.00442 46.67625 38.89530 1.000 42.69026 139 LEU A CA 1
ATOM 2364 C C . LEU A 1 158 ? 33.19994 48.14036 39.25174 1.000 49.04654 139 LEU A C 1
ATOM 2365 O O . LEU A 1 158 ? 32.89150 49.00987 38.43646 1.000 64.01673 139 LEU A O 1
ATOM 2381 N N . SER A 1 159 ? 33.68192 48.43939 40.45212 1.000 46.40223 140 SER A N 1
ATOM 2382 C CA . SER A 1 159 ? 33.74493 49.82623 40.89364 1.000 42.87659 140 SER A CA 1
ATOM 2383 C C . SER A 1 159 ? 35.00952 50.53990 40.45600 1.000 47.36166 140 SER A C 1
ATOM 2384 O O . SER A 1 159 ? 35.03103 51.77738 40.47134 1.000 54.76805 140 SER A O 1
ATOM 2392 N N . LYS A 1 160 ? 36.05732 49.80028 40.07545 1.000 59.24192 141 LYS A N 1
ATOM 2393 C CA . LYS A 1 160 ? 37.30864 50.43923 39.68794 1.000 52.42832 141 LYS A CA 1
ATOM 2394 C C . LYS A 1 160 ? 37.18147 51.17509 38.36103 1.000 48.84063 141 LYS A C 1
ATOM 2395 O O . LYS A 1 160 ? 38.03485 52.01331 38.05152 1.000 51.47360 141 LYS A O 1
ATOM 2414 N N . ASP A 1 161 ? 36.13714 50.89986 37.57777 1.000 57.49544 142 ASP A N 1
ATOM 2415 C CA A ASP A 1 161 ? 35.85880 51.66727 36.36840 0.480 70.67646 142 ASP A CA 1
ATOM 2416 C CA B ASP A 1 161 ? 35.86083 51.66974 36.36786 0.520 70.65719 142 ASP A CA 1
ATOM 2417 C C . ASP A 1 161 ? 34.89589 52.79236 36.70393 1.000 54.00949 142 ASP A C 1
ATOM 2418 O O . ASP A 1 161 ? 33.77740 52.51545 37.15833 1.000 55.75707 142 ASP A O 1
ATOM 2435 N N . PRO A 1 162 ? 35.25624 54.06227 36.49209 1.000 55.43710 143 PRO A N 1
ATOM 2436 C CA . PRO A 1 162 ? 34.40600 55.14517 37.01892 1.000 56.72885 143 PRO A CA 1
ATOM 2437 C C . PRO A 1 162 ? 32.98747 55.13611 36.48439 1.000 62.45285 143 PRO A C 1
ATOM 2438 O O . PRO A 1 162 ? 32.04420 55.44456 37.22540 1.000 47.27762 143 PRO A O 1
ATOM 2449 N N . LYS A 1 163 ? 32.80884 54.85795 35.19898 1.000 54.26275 144 LYS A N 1
ATOM 2450 C CA . LYS A 1 163 ? 31.46306 54.81621 34.64831 1.000 51.34519 144 LYS A CA 1
ATOM 2451 C C . LYS A 1 163 ? 30.67841 53.65519 35.22754 1.000 61.38832 144 LYS A C 1
ATOM 2452 O O . LYS A 1 163 ? 29.47157 53.78229 35.46141 1.000 51.86879 144 LYS A O 1
ATOM 2471 N N . SER A 1 164 ? 31.34442 52.53034 35.49039 1.000 47.45111 145 SER A N 1
ATOM 2472 C CA . SER A 1 164 ? 30.68166 51.40779 36.14217 1.000 42.30204 145 SER A CA 1
ATOM 2473 C C . SER A 1 164 ? 30.34079 51.72499 37.60090 1.000 45.33886 145 SER A C 1
ATOM 2474 O O . SER A 1 164 ? 29.23770 51.40687 38.05808 1.000 45.64739 145 SER A O 1
ATOM 2482 N N . PHE A 1 165 ? 31.23145 52.41082 38.31861 1.000 47.81533 146 PHE A N 1
ATOM 2483 C CA . PHE A 1 165 ? 30.93973 52.85636 39.68785 1.000 41.81926 146 PHE A CA 1
ATOM 2484 C C . PHE A 1 165 ? 29.65798 53.68992 39.74870 1.000 47.95495 146 PHE A C 1
ATOM 2485 O O . PHE A 1 165 ? 28.79588 53.46397 40.60532 1.000 44.33840 146 PHE A O 1
ATOM 2502 N N . LEU A 1 166 ? 29.51597 54.65285 38.83470 1.000 45.59947 147 LEU A N 1
ATOM 2503 C CA . LEU A 1 166 ? 28.37412 55.56087 38.87368 1.000 47.58003 147 LEU A CA 1
ATOM 2504 C C . LEU A 1 166 ? 27.07286 54.83606 38.56067 1.000 45.70160 147 LEU A C 1
ATOM 2505 O O . LEU A 1 166 ? 26.03479 55.16373 39.13711 1.000 47.44866 147 LEU A O 1
ATOM 2521 N N A SER A 1 167 ? 27.10046 53.85603 37.65491 0.410 46.88868 148 SER A N 1
ATOM 2522 N N B SER A 1 167 ? 27.09721 53.86391 37.64906 0.590 47.07016 148 SER A N 1
ATOM 2523 C CA A SER A 1 167 ? 25.88510 53.08732 37.39162 0.410 49.90904 148 SER A CA 1
ATOM 2524 C CA B SER A 1 167 ? 25.87771 53.10253 37.38929 0.590 49.61811 148 SER A CA 1
ATOM 2525 C C A SER A 1 167 ? 25.44470 52.33828 38.64087 0.41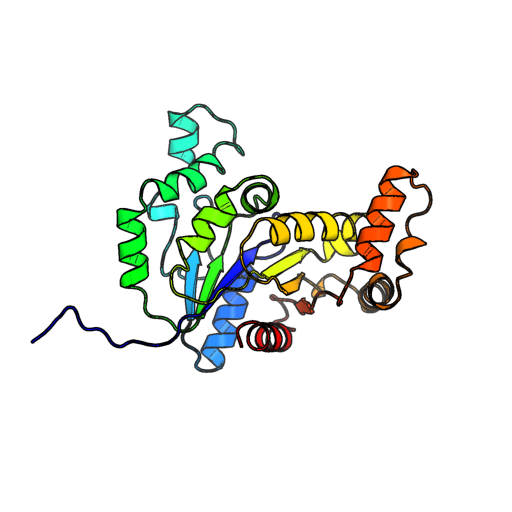0 48.74207 148 SER A C 1
ATOM 2526 C C B SER A 1 167 ? 25.44230 52.34356 38.63940 0.590 48.46793 148 SER A C 1
ATOM 2527 O O A SER A 1 167 ? 24.24290 52.17459 38.89075 0.410 45.29820 148 SER A O 1
ATOM 2528 O O B SER A 1 167 ? 24.24069 52.18613 38.89542 0.590 45.47295 148 SER A O 1
ATOM 2543 N N . LEU A 1 168 ? 26.40699 51.87727 39.44313 1.000 40.30541 149 LEU A N 1
ATOM 2544 C CA . LEU A 1 168 ? 26.05693 51.18713 40.67927 1.000 46.64644 149 LEU A CA 1
ATOM 2545 C C . LEU A 1 168 ? 25.48575 52.13920 41.71974 1.000 45.11998 149 LEU A C 1
ATOM 2546 O O . LEU A 1 168 ? 24.65686 51.72424 42.54176 1.000 40.71779 149 LEU A O 1
ATOM 2563 N N . PHE A 1 169 ? 25.91692 53.40240 41.72201 1.000 44.91407 150 PHE A N 1
ATOM 2564 C CA . PHE A 1 169 ? 25.27848 54.39830 42.58306 1.000 40.12526 150 PHE A CA 1
ATOM 2565 C C . PHE A 1 169 ? 23.84386 54.66523 42.14897 1.000 45.26734 150 PHE A C 1
ATOM 2566 O O . PHE A 1 169 ? 22.96346 54.87569 42.99336 1.000 45.26528 150 PHE A O 1
ATOM 2583 N N . LEU A 1 170 ? 23.58885 54.69111 40.84106 1.000 44.38761 151 LEU A N 1
ATOM 2584 C CA . LEU A 1 170 ? 22.21690 54.79234 40.35649 1.000 44.59952 151 LEU A CA 1
ATOM 2585 C C . LEU A 1 170 ? 21.40044 53.59594 40.82416 1.000 47.71262 151 LEU A C 1
ATOM 2586 O O . LEU A 1 170 ? 20.31548 53.75312 41.39879 1.000 47.33707 151 LEU A O 1
ATOM 2602 N N . LEU A 1 171 ? 21.93033 52.38717 40.61641 1.000 38.59024 152 LEU A N 1
ATOM 2603 C CA . LEU A 1 171 ? 21.24831 51.17467 41.05855 1.000 40.40594 152 LEU A CA 1
ATOM 2604 C C . LEU A 1 171 ? 20.97006 51.21359 42.55618 1.000 41.51018 152 LEU A C 1
ATOM 2605 O O . LEU A 1 171 ? 19.85524 50.90702 43.01039 1.000 44.59995 152 LEU A O 1
ATOM 2621 N N . SER A 1 172 ? 21.97207 51.58046 43.35286 1.000 42.98174 153 SER A N 1
ATOM 2622 C CA . SER A 1 172 ? 21.76760 51.59434 44.79774 1.000 46.14609 153 SER A CA 1
ATOM 2623 C C . SER A 1 172 ? 20.70844 52.61144 45.20971 1.000 46.31531 153 SER A C 1
ATOM 2624 O O . SER A 1 172 ? 20.00607 52.40965 46.21572 1.000 45.49025 153 SER A O 1
ATOM 2632 N N . SER A 1 173 ? 20.57495 53.69271 44.44655 1.000 44.92354 154 SER A N 1
ATOM 2633 C CA . SER A 1 173 ? 19.57615 54.71517 44.73345 1.000 54.54812 154 SER A CA 1
ATOM 2634 C C . SER A 1 173 ? 18.17672 54.21656 44.41672 1.000 59.93691 154 SER A C 1
ATOM 2635 O O . SER A 1 173 ? 17.22158 54.51489 45.14922 1.000 51.49645 154 SER A O 1
ATOM 2643 N N . SER A 1 174 ? 18.02974 53.46427 43.32599 1.000 40.79176 155 SER A N 1
ATOM 2644 C CA . SER A 1 174 ? 16.74490 52.83863 43.03152 1.000 44.86805 155 SER A CA 1
ATOM 2645 C C . SER A 1 174 ? 16.34477 51.85492 44.13092 1.000 38.43573 155 SER A C 1
ATOM 2646 O O . SER A 1 174 ? 15.17032 51.78896 44.50996 1.000 48.94785 155 SER A O 1
ATOM 2654 N N . ILE A 1 175 ? 17.29164 51.06056 44.63150 1.000 39.89930 156 ILE A N 1
ATOM 2655 C CA . ILE A 1 175 ? 16.97359 50.16457 45.74903 1.000 36.93616 156 ILE A CA 1
ATOM 2656 C C . ILE A 1 175 ? 16.58224 50.97448 46.97733 1.000 47.87493 156 ILE A C 1
ATOM 2657 O O . ILE A 1 175 ? 15.57024 50.69033 47.63823 1.000 49.15709 156 ILE A O 1
ATOM 2673 N N . LYS A 1 176 ? 17.38317 51.98087 47.32539 1.000 39.52674 157 LYS A N 1
ATOM 2674 C CA . LYS A 1 176 ? 17.08784 52.74383 48.53898 1.000 50.68574 157 LYS A CA 1
ATOM 2675 C C . LYS A 1 176 ? 15.71948 53.40162 48.45693 1.000 56.15191 157 LYS A C 1
ATOM 2676 O O . LYS A 1 176 ? 15.00881 53.51843 49.46638 1.000 49.00511 157 LYS A O 1
ATOM 2695 N N . PHE A 1 177 ? 15.34038 53.86919 47.27036 1.000 44.06446 158 PHE A N 1
ATOM 2696 C CA . PHE A 1 177 ? 14.04453 54.52099 47.12641 1.000 54.96829 158 PHE A CA 1
ATOM 2697 C C . PHE A 1 177 ? 12.89552 53.54435 47.34111 1.000 65.30898 158 PHE A C 1
ATOM 2698 O O . PHE A 1 177 ? 11.85237 53.92445 47.87590 1.000 66.33929 158 PHE A O 1
ATOM 2715 N N . ARG A 1 178 ? 13.06817 52.29024 46.93428 1.000 48.82171 159 ARG A N 1
ATOM 2716 C CA . ARG A 1 178 ? 12.00006 51.30394 46.99702 1.000 49.01619 159 ARG A CA 1
ATOM 2717 C C . ARG A 1 178 ? 11.92308 50.62962 48.36114 1.000 49.70716 159 ARG A C 1
ATOM 2718 O O . ARG A 1 178 ? 10.84742 50.52783 48.94385 1.000 59.67118 159 ARG A O 1
ATOM 2739 N N A ILE A 1 179 ? 13.05355 50.13581 48.86038 0.500 47.85650 160 ILE A N 1
ATOM 2740 N N B ILE A 1 179 ? 13.05939 50.15335 48.86779 0.500 47.65688 160 ILE A N 1
ATOM 2741 C CA A ILE A 1 179 ? 13.08339 49.47087 50.15126 0.500 54.15114 160 ILE A CA 1
ATOM 2742 C CA B ILE A 1 179 ? 13.09952 49.47344 50.15077 0.500 54.14081 160 ILE A CA 1
ATOM 2743 C C A ILE A 1 179 ? 12.80940 50.49973 51.23812 0.500 56.81366 160 ILE A C 1
ATOM 2744 C C B ILE A 1 179 ? 12.84305 50.49106 51.25583 0.500 56.89402 160 ILE A C 1
ATOM 2745 O O A ILE A 1 179 ? 13.24443 51.65669 51.15482 0.500 83.78640 160 ILE A O 1
ATOM 2746 O O B ILE A 1 179 ? 13.30315 51.63964 51.19144 0.500 83.96713 160 ILE A O 1
ATOM 2777 N N . ASP A 1 180 ? 12.06739 50.09510 52.25469 1.000 69.36293 161 ASP A N 1
ATOM 2778 C CA . ASP A 1 180 ? 11.64780 51.02376 53.30347 1.000 67.56567 161 ASP A CA 1
ATOM 2779 C C . ASP A 1 180 ? 12.51554 50.85624 54.54602 1.000 61.40507 161 ASP A C 1
ATOM 2780 O O . ASP A 1 180 ? 12.04338 50.53768 55.63147 1.000 57.03848 161 ASP A O 1
ATOM 2790 N N . MET A 1 181 ? 13.81323 51.06890 54.36762 1.000 56.55400 162 MET A N 1
ATOM 2791 C CA . MET A 1 181 ? 14.75748 50.99095 55.47274 1.000 53.27274 162 MET A CA 1
ATOM 2792 C C . MET A 1 181 ? 16.01902 51.72986 55.07137 1.000 48.76595 162 MET A C 1
ATOM 2793 O O . MET A 1 181 ? 16.27420 51.91664 53.87773 1.000 48.11742 162 MET A O 1
ATOM 2807 N N . PRO A 1 182 ? 16.82581 52.15649 56.04225 1.000 46.51798 163 PRO A N 1
ATOM 2808 C CA . PRO A 1 182 ? 18.09588 52.81480 55.71962 1.000 45.52814 163 PRO A CA 1
ATOM 2809 C C . PRO A 1 182 ? 19.03612 51.84023 55.05754 1.000 51.10272 163 PRO A C 1
ATOM 2810 O O . PRO A 1 182 ? 18.92489 50.62460 55.22523 1.000 48.50770 163 PRO A O 1
ATOM 2821 N N . GLN A 1 183 ? 19.99953 52.38556 54.31690 1.000 44.81523 164 GLN A N 1
ATOM 2822 C CA . GLN A 1 183 ? 20.93512 51.56509 53.57525 1.000 44.42780 164 GLN A CA 1
ATOM 2823 C C . GLN A 1 183 ? 22.36561 52.02739 53.79882 1.000 44.34717 164 GLN A C 1
ATOM 2824 O O . GLN A 1 183 ? 22.66616 53.22372 53.74039 1.000 52.56612 164 GLN A O 1
ATOM 2838 N N . ILE A 1 184 ? 23.23444 51.05153 54.02160 1.000 40.44721 165 ILE A N 1
ATOM 2839 C CA . ILE A 1 184 ? 24.66441 51.25459 54.19498 1.000 41.18578 165 ILE A CA 1
ATOM 2840 C C . ILE A 1 184 ? 25.33913 50.76234 52.92902 1.000 40.03557 165 ILE A C 1
ATOM 2841 O O . ILE A 1 184 ? 25.02861 49.66771 52.44128 1.000 41.26153 165 ILE A O 1
ATOM 2857 N N . SER A 1 185 ? 26.26635 51.54886 52.40395 1.000 41.33594 166 SER A N 1
ATOM 2858 C CA . SER A 1 185 ? 27.02101 51.16113 51.21650 1.000 43.50670 166 SER A CA 1
ATOM 2859 C C . SER A 1 185 ? 28.35679 50.56164 51.63090 1.000 39.17565 166 SER A C 1
ATOM 2860 O O . SER A 1 185 ? 29.06953 51.13470 52.46305 1.000 45.10582 166 SER A O 1
ATOM 2868 N N . VAL A 1 186 ? 28.69332 49.42625 51.02401 1.000 45.35630 167 VAL A N 1
ATOM 2869 C CA . VAL A 1 186 ? 29.93825 48.70342 51.25550 1.000 37.02136 167 VAL A CA 1
ATOM 2870 C C . VAL A 1 186 ? 30.65841 48.50765 49.91888 1.000 37.47358 167 VAL A C 1
ATOM 2871 O O . VAL A 1 186 ? 30.03694 48.17609 48.90701 1.000 42.39377 167 VAL A O 1
ATOM 2884 N N . LEU A 1 187 ? 31.97028 48.71234 49.92289 1.000 45.24578 168 LEU A N 1
ATOM 2885 C CA . LEU A 1 187 ? 32.83149 48.33726 48.79324 1.000 43.35906 168 LEU A CA 1
ATOM 2886 C C . LEU A 1 187 ? 33.34749 46.93062 49.07020 1.000 34.56459 168 LEU A C 1
ATOM 2887 O O . LEU A 1 187 ? 34.27148 46.74270 49.86532 1.000 52.51858 168 LEU A O 1
ATOM 2903 N N . SER A 1 188 ? 32.72399 45.93498 48.45768 1.000 38.02037 169 SER A N 1
ATOM 2904 C CA . SER A 1 188 ? 33.06571 44.55043 48.75365 1.000 42.56575 169 SER A CA 1
ATOM 2905 C C . SER A 1 188 ? 34.24711 44.08359 47.91495 1.000 55.85063 169 SER A C 1
ATOM 2906 O O . SER A 1 188 ? 34.56034 44.63394 46.84941 1.000 46.38795 169 SER A O 1
ATOM 2914 N N . LYS A 1 189 ? 34.89430 43.03424 48.41732 1.000 46.64342 170 LYS A N 1
ATOM 2915 C CA . LYS A 1 189 ? 36.05949 42.41613 47.78977 1.000 55.18618 170 LYS A CA 1
ATOM 2916 C C . LYS A 1 189 ? 37.17390 43.42760 47.56640 1.000 65.13690 170 LYS A C 1
ATOM 2917 O O . LYS A 1 189 ? 37.84728 43.40854 46.53624 1.000 50.72648 170 LYS A O 1
ATOM 2936 N N . VAL A 1 190 ? 37.39488 44.29654 48.55594 1.000 50.35568 171 VAL A N 1
ATOM 2937 C CA . VAL A 1 190 ? 38.37773 45.36161 48.38922 1.000 54.23129 171 VAL A CA 1
ATOM 2938 C C . VAL A 1 190 ? 39.78403 44.81916 48.24617 1.000 55.62898 171 VAL A C 1
ATOM 2939 O O . VAL A 1 190 ? 40.68119 45.55106 47.81790 1.000 64.26785 171 VAL A O 1
ATOM 2952 N N . ASP A 1 191 ? 40.01818 43.56422 48.63788 1.000 74.60729 172 ASP A N 1
ATOM 2953 C CA . ASP A 1 191 ? 41.33320 42.95908 48.46482 1.000 67.55663 172 ASP A CA 1
ATOM 2954 C C . ASP A 1 191 ? 41.72341 42.86459 46.99493 1.000 50.41564 172 ASP A C 1
ATOM 2955 O O . ASP A 1 191 ? 42.91044 42.73565 46.67929 1.000 58.63891 172 ASP A O 1
ATOM 2964 N N . LEU A 1 192 ? 40.74425 42.92097 46.09835 1.000 63.74405 173 LEU A N 1
ATOM 2965 C CA . LEU A 1 192 ? 40.99277 42.88280 44.66889 1.000 69.02939 173 LEU A CA 1
ATOM 2966 C C . LEU A 1 192 ? 41.58827 44.17884 44.14681 1.000 68.76523 173 LEU A C 1
ATOM 2967 O O . LEU A 1 192 ? 42.01631 44.21894 42.98887 1.000 69.95581 173 LEU A O 1
ATOM 2983 N N . LEU A 1 193 ? 41.63173 45.22271 44.96259 1.000 58.31866 174 LEU A N 1
ATOM 2984 C CA . LEU A 1 193 ? 42.11829 46.52281 44.53847 1.000 62.90545 174 LEU A CA 1
ATOM 2985 C C . LEU A 1 193 ? 43.51622 46.79981 45.07545 1.000 66.59683 174 LEU A C 1
ATOM 2986 O O . LEU A 1 193 ? 43.90310 46.32621 46.14680 1.000 74.68234 174 LEU A O 1
ATOM 3002 N N . SER A 1 194 ? 44.27149 47.58592 44.31595 1.000 68.70574 175 SER A N 1
ATOM 3003 C CA . SER A 1 194 ? 45.55877 48.06950 44.77883 1.000 72.11671 175 SER A CA 1
ATOM 3004 C C . SER A 1 194 ? 45.36756 49.33479 45.60632 1.000 64.52986 175 SER A C 1
ATOM 3005 O O . SER A 1 194 ? 44.31271 49.96834 45.57693 1.000 66.09434 175 SER A O 1
ATOM 3013 N N . SER A 1 195 ? 46.40745 49.70387 46.35301 1.000 73.04486 176 SER A N 1
ATOM 3014 C CA . SER A 1 195 ? 46.32096 50.91279 47.16601 1.000 81.34540 176 SER A CA 1
ATOM 3015 C C . SER A 1 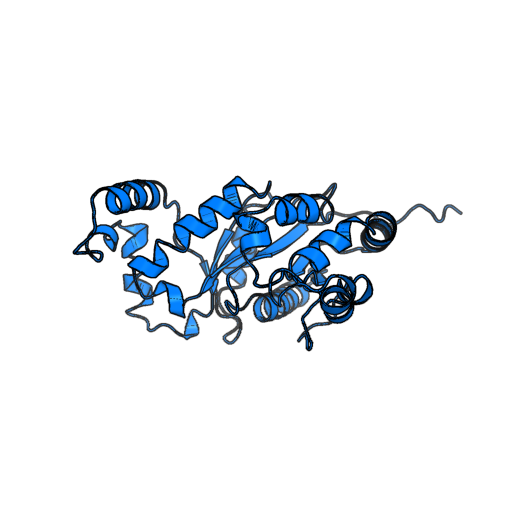195 ? 45.97497 52.12834 46.31320 1.000 79.69724 176 SER A C 1
ATOM 3016 O O . SER A 1 195 ? 45.14285 52.95368 46.70160 1.000 68.28254 176 SER A O 1
ATOM 3024 N N A SER A 1 196 ? 46.60778 52.25648 45.14466 0.440 71.02024 177 SER A N 1
ATOM 3025 N N B SER A 1 196 ? 46.60004 52.25835 45.14207 0.560 71.00090 177 SER A N 1
ATOM 3026 C CA A SER A 1 196 ? 46.36767 53.42388 44.30379 0.440 71.37951 177 SER A CA 1
ATOM 3027 C CA B SER A 1 196 ? 46.35450 53.43985 44.32281 0.560 71.35219 177 SER A CA 1
ATOM 3028 C C A SER A 1 196 ? 44.93890 53.44661 43.77404 0.440 67.79743 177 SER A C 1
ATOM 3029 C C B SER A 1 196 ? 44.93279 53.45132 43.77208 0.560 67.78626 177 SER A C 1
ATOM 3030 O O A SER A 1 196 ? 44.32067 54.51396 43.68204 0.440 67.21189 177 SER A O 1
ATOM 3031 O O B SER A 1 196 ? 44.31369 54.51615 43.65967 0.560 67.20269 177 SER A O 1
ATOM 3046 N N . GLU A 1 197 ? 44.40867 52.28341 43.39168 1.000 65.76972 178 GLU A N 1
ATOM 3047 C CA . GLU A 1 197 ? 43.03963 52.22745 42.89033 1.000 62.64737 178 GLU A CA 1
ATOM 3048 C C . GLU A 1 197 ? 42.05252 52.64928 43.97459 1.000 64.78490 178 GLU A C 1
ATOM 3049 O O . GLU A 1 197 ? 41.14828 53.45554 43.72857 1.000 59.52869 178 GLU A O 1
ATOM 3062 N N . LEU A 1 198 ? 42.22366 52.13536 45.18818 1.000 60.42522 179 LEU A N 1
ATOM 3063 C CA . LEU A 1 198 ? 41.31009 52.50692 46.27207 1.000 59.01212 179 LEU A CA 1
ATOM 3064 C C . LEU A 1 198 ? 41.35395 54.00962 46.53343 1.000 62.14169 179 LEU A C 1
ATOM 3065 O O . LEU A 1 198 ? 40.31340 54.67326 46.60669 1.000 66.31904 179 LEU A O 1
ATOM 3081 N N . GLU A 1 199 ? 42.56013 54.56057 46.69217 1.000 66.16179 180 GLU A N 1
ATOM 3082 C CA . GLU A 1 199 ? 42.69875 55.99588 46.91032 1.000 65.32805 180 GLU A CA 1
ATOM 3083 C C . GLU A 1 199 ? 42.10736 56.79465 45.75471 1.000 80.39677 180 GLU A C 1
ATOM 3084 O O . GLU A 1 199 ? 41.49326 57.84530 45.96954 1.000 74.16972 180 GLU A O 1
ATOM 3096 N N . ARG A 1 200 ? 42.28576 56.32624 44.51710 1.000 70.59190 181 ARG A N 1
ATOM 3097 C CA . ARG A 1 200 ? 41.70914 57.05677 43.39234 1.000 66.13205 181 ARG A CA 1
ATOM 3098 C C . ARG A 1 200 ? 40.18981 57.05273 43.46881 1.000 63.23649 181 ARG A C 1
ATOM 3099 O O . ARG A 1 200 ? 39.53749 58.07005 43.20169 1.000 64.51394 181 ARG A O 1
ATOM 3120 N N . MET A 1 201 ? 39.60777 55.90390 43.80649 1.000 58.65132 182 MET A N 1
ATOM 3121 C CA . MET A 1 201 ? 38.15653 55.81991 43.90652 1.000 55.91519 182 MET A CA 1
ATOM 3122 C C . MET A 1 201 ? 37.64859 56.67545 45.05036 1.000 73.29304 182 MET A C 1
ATOM 3123 O O . MET A 1 201 ? 36.60338 57.32576 44.92969 1.000 59.42341 182 MET A O 1
ATOM 3137 N N A ARG A 1 202 ? 38.37929 56.70365 46.16700 0.600 60.37135 183 ARG A N 1
ATOM 3138 N N B ARG A 1 202 ? 38.36893 56.68881 46.17317 0.400 60.37813 183 ARG A N 1
ATOM 3139 C CA A ARG A 1 202 ? 37.97938 57.54522 47.28917 0.600 62.02301 183 ARG A CA 1
ATOM 3140 C CA B ARG A 1 202 ? 37.97633 57.54893 47.28201 0.400 61.99653 183 ARG A CA 1
ATOM 3141 C C A ARG A 1 202 ? 38.03657 59.02255 46.90865 0.600 66.54639 183 ARG A C 1
ATOM 3142 C C B ARG A 1 202 ? 38.00772 59.01470 46.86877 0.400 66.45181 183 ARG A C 1
ATOM 3143 O O A ARG A 1 202 ? 37.19532 59.81695 47.34340 0.600 74.82566 183 ARG A O 1
ATOM 3144 O O B ARG A 1 202 ? 37.12669 59.79401 47.24629 0.400 74.72639 183 ARG A O 1
ATOM 3185 N N . SER A 1 203 ? 39.00749 59.40792 46.07764 1.000 71.98081 184 SER A N 1
ATOM 3186 C CA . SER A 1 203 ? 39.08100 60.79791 45.63779 1.000 65.30080 184 SER A CA 1
ATOM 3187 C C . SER A 1 203 ? 37.98030 61.10826 44.63323 1.000 72.34193 184 SER A C 1
ATOM 3188 O O . SER A 1 203 ? 37.44314 62.22234 44.61187 1.000 76.95374 184 SER A O 1
ATOM 3197 N N . TRP A 1 204 ? 37.63799 60.13465 43.78959 1.000 70.24688 185 TRP A N 1
ATOM 3198 C CA . TRP A 1 204 ? 36.53013 60.31112 42.86081 1.000 70.49514 185 TRP A CA 1
ATOM 3199 C C . TRP A 1 204 ? 35.28148 60.77670 43.58002 1.000 66.62678 185 TRP A C 1
ATOM 3200 O O . TRP A 1 204 ? 34.54318 61.63149 43.07908 1.000 73.59006 185 TRP A O 1
ATOM 3221 N N . ILE A 1 205 ? 35.02001 60.19854 44.74602 1.000 66.58918 186 ILE A N 1
ATOM 3222 C CA . ILE A 1 205 ? 33.78509 60.41717 45.48523 1.000 76.73943 186 ILE A CA 1
ATOM 3223 C C . ILE A 1 205 ? 33.97041 61.58875 46.43536 1.000 77.88740 186 ILE A C 1
ATOM 3224 O O . ILE A 1 205 ? 33.33235 62.63500 46.27965 1.000 76.24750 186 ILE A O 1
ATOM 3240 N N . GLU A 1 206 ? 34.86059 61.42614 47.41586 1.000 91.43144 187 GLU A N 1
ATOM 3241 C CA . GLU A 1 206 ? 35.02089 62.43318 48.45779 1.000 92.85319 187 GLU A CA 1
ATOM 3242 C C . GLU A 1 206 ? 35.46688 63.78333 47.91319 1.000 78.08771 187 GLU A C 1
ATOM 3243 O O . GLU A 1 206 ? 35.42795 64.76947 48.65677 1.000 98.10763 187 GLU A O 1
ATOM 3255 N N . ASP A 1 207 ? 35.88054 63.86125 46.64636 1.000 78.65068 188 ASP A N 1
ATOM 3256 C CA . ASP A 1 207 ? 36.27244 65.12710 46.04257 1.000 77.46013 188 ASP A CA 1
ATOM 3257 C C . ASP A 1 207 ? 35.51985 65.46023 44.76086 1.000 76.05349 188 ASP A C 1
ATOM 3258 O O . ASP A 1 207 ? 35.68861 66.56783 44.23869 1.000 87.12708 188 ASP A O 1
ATOM 3267 N N . GLY A 1 208 ? 34.71554 64.54526 44.23064 1.000 89.75062 189 GLY A N 1
ATOM 3268 C CA . GLY A 1 208 ? 33.94072 64.82112 43.03850 1.000 70.67252 189 GLY A CA 1
ATOM 3269 C C . GLY A 1 208 ? 34.71066 64.76270 41.74128 1.000 81.20810 189 GLY A C 1
ATOM 3270 O O . GLY A 1 208 ? 34.14125 65.06958 40.68808 1.000 92.10882 189 GLY A O 1
ATOM 3274 N N . SER A 1 209 ? 35.98462 64.37523 41.77677 1.000 73.75905 190 SER A N 1
ATOM 3275 C CA . SER A 1 209 ? 36.79623 64.35435 40.56645 1.000 68.93940 190 SER A CA 1
ATOM 3276 C C . SER A 1 209 ? 36.34606 63.29325 39.57460 1.000 83.16174 190 SER A C 1
ATOM 3277 O O . SER A 1 209 ? 36.84116 63.28048 38.44352 1.000 78.87764 190 SER A O 1
ATOM 3285 N N . ILE A 1 210 ? 35.42550 62.40888 39.96476 1.000 90.83903 191 ILE A N 1
ATOM 3286 C CA . ILE A 1 210 ? 35.00194 61.34510 39.06043 1.000 68.87213 191 ILE A CA 1
ATOM 3287 C C . ILE A 1 210 ? 34.41250 61.92756 37.78872 1.000 70.74354 191 ILE A C 1
ATOM 3288 O O . ILE A 1 210 ? 34.50545 61.31979 36.71669 1.000 94.35238 191 ILE A O 1
ATOM 3304 N N . ILE A 1 211 ? 33.81885 63.11896 37.87351 0.870 76.15032 192 ILE A N 1
ATOM 3305 C CA . ILE A 1 211 ? 33.15033 63.70437 36.72154 0.870 89.57553 192 ILE A CA 1
ATOM 3306 C C . ILE A 1 211 ? 34.11588 63.94661 35.56873 0.870 98.38269 192 ILE A C 1
ATOM 3307 O O . ILE A 1 211 ? 33.68519 64.05129 34.41531 0.870 106.85521 192 ILE A O 1
ATOM 3323 N N . ASP A 1 212 ? 35.41865 64.02126 35.84556 1.000 104.73073 193 ASP A N 1
ATOM 3324 C CA . ASP A 1 212 ? 36.41163 64.22939 34.79885 1.000 102.58606 193 ASP A CA 1
ATOM 3325 C C . ASP A 1 212 ? 36.87647 62.92941 34.15850 1.000 100.69268 193 ASP A C 1
ATOM 3326 O O . ASP A 1 212 ? 37.40803 62.95853 33.04045 1.000 103.82659 193 ASP A O 1
ATOM 3335 N N . GLU A 1 213 ? 36.69839 61.80117 34.84178 1.000 101.20597 194 GLU A N 1
ATOM 3336 C CA . GLU A 1 213 ? 37.09784 60.49220 34.34474 1.000 89.45896 194 GLU A CA 1
ATOM 3337 C C . GLU A 1 213 ? 36.08540 59.89901 33.37695 1.000 93.04022 194 GLU A C 1
ATOM 3338 O O . GLU A 1 213 ? 36.18546 58.71200 33.04712 1.000 101.47953 194 GLU A O 1
ATOM 3350 N N . LEU A 1 214 ? 35.11656 60.68983 32.92101 1.000 94.55981 195 LEU A N 1
ATOM 3351 C CA . LEU A 1 214 ? 34.03978 60.18841 32.07765 1.000 92.84421 195 LEU A CA 1
ATOM 3352 C C . LEU A 1 214 ? 34.23085 60.50719 30.60616 1.000 92.60324 195 LEU A C 1
ATOM 3353 O O . LEU A 1 214 ? 33.77817 59.73617 29.75512 1.000 97.38584 195 LEU A O 1
ATOM 3369 N N . GLY A 1 215 ? 34.86809 61.62810 30.28835 1.000 112.52837 196 GLY A N 1
ATOM 3370 C CA . GLY A 1 215 ? 35.21272 61.94156 28.91731 1.000 120.59395 196 GLY A CA 1
ATOM 3371 C C . GLY A 1 215 ? 34.02820 62.16741 28.00321 1.000 111.40915 196 GLY A C 1
ATOM 3372 O O . GLY A 1 215 ? 33.26819 63.12362 28.18300 1.000 109.57337 196 GLY A O 1
ATOM 3376 N N . SER A 1 216 ? 33.87286 61.29835 27.00670 1.000 133.31863 197 SER A N 1
ATOM 3377 C CA . SER A 1 216 ? 32.81757 61.44055 26.00626 1.000 116.50820 197 SER A CA 1
ATOM 3378 C C . SER A 1 216 ? 31.51225 60.95956 26.62148 1.000 109.60380 197 SER A C 1
ATOM 3379 O O . SER A 1 216 ? 31.28150 59.75700 26.75595 1.000 119.38102 197 SER A O 1
ATOM 3387 N N . ILE A 1 217 ? 30.65312 61.89903 27.00486 1.000 85.82622 198 ILE A N 1
ATOM 3388 C CA . ILE A 1 217 ? 29.36153 61.57964 27.60112 1.000 98.47763 198 ILE A CA 1
ATOM 3389 C C . ILE A 1 217 ? 28.32015 62.54020 27.04772 1.000 103.91064 198 ILE A C 1
ATOM 3390 O O . ILE A 1 217 ? 28.54235 63.75532 27.01848 1.000 94.46535 198 ILE A O 1
ATOM 3406 N N . ASP A 1 218 ? 27.18316 61.99342 26.61730 1.000 84.19006 199 ASP A N 1
ATOM 3407 C CA . ASP A 1 218 ? 26.07805 62.80334 26.12994 1.000 90.94480 199 ASP A CA 1
ATOM 3408 C C . ASP A 1 218 ? 25.54430 63.69314 27.25389 1.000 90.10052 199 ASP A C 1
ATOM 3409 O O . ASP A 1 218 ? 25.87307 63.52391 28.42928 1.000 103.27251 199 ASP A O 1
ATOM 3418 N N . GLU A 1 219 ? 24.70502 64.65784 26.88395 1.000 91.32156 200 GLU A N 1
ATOM 3419 C CA . GLU A 1 219 ? 24.20862 65.59796 27.88321 1.000 86.72046 200 GLU A CA 1
ATOM 3420 C C . GLU A 1 219 ? 23.30101 64.90893 28.89883 1.000 99.86242 200 GLU A C 1
ATOM 3421 O O . GLU A 1 219 ? 23.34603 65.22306 30.09323 1.000 82.48336 200 GLU A O 1
ATOM 3433 N N . TYR A 1 220 ? 22.47106 63.96696 28.44904 1.000 84.48525 201 TYR A N 1
ATOM 3434 C CA . TYR A 1 220 ? 21.53798 63.31097 29.36040 1.000 87.76344 201 TYR A CA 1
ATOM 3435 C C . TYR A 1 220 ? 22.27743 62.55664 30.45846 1.000 77.16731 201 TYR A C 1
ATOM 3436 O O . TYR A 1 220 ? 22.02655 62.76408 31.65173 1.000 83.61009 201 TYR A O 1
ATOM 3454 N N . SER A 1 221 ? 23.18222 61.65916 30.07283 1.000 69.93199 202 SER A N 1
ATOM 3455 C CA . SER A 1 221 ? 23.94643 60.92058 31.06803 1.000 82.08004 202 SER A CA 1
ATOM 3456 C C . SER A 1 221 ? 24.71930 61.85923 31.98144 1.000 73.47500 202 SER A C 1
ATOM 3457 O O . SER A 1 221 ? 24.91006 61.55805 33.16350 1.000 67.48511 202 SER A O 1
ATOM 3465 N N . PHE A 1 222 ? 25.17254 62.99935 31.46007 1.000 77.13168 203 PHE A N 1
ATOM 3466 C CA . PHE A 1 222 ? 25.92122 63.92858 32.29770 1.000 75.12998 203 PHE A CA 1
ATOM 3467 C C . PHE A 1 222 ? 25.04630 64.49524 33.40611 1.000 73.16544 203 PHE A C 1
ATOM 3468 O O . PHE A 1 222 ? 25.49266 64.63417 34.55135 1.000 89.66553 203 PHE A O 1
ATOM 3485 N N . GLU A 1 223 ? 23.79747 64.83782 33.08614 1.000 83.38152 204 GLU A N 1
ATOM 3486 C CA . GLU A 1 223 ? 22.91531 65.40837 34.09972 1.000 74.41856 204 GLU A CA 1
ATOM 3487 C C . GLU A 1 223 ? 22.61845 64.39771 35.20315 1.000 60.77363 204 GLU A C 1
ATOM 3488 O O . GLU A 1 223 ? 22.57730 64.75490 36.38436 1.000 75.30494 204 GLU A O 1
ATOM 3500 N N . LEU A 1 224 ? 22.41888 63.13005 34.84449 1.000 74.83775 205 LEU A N 1
ATOM 3501 C CA . LEU A 1 224 ? 22.25466 62.10737 35.87301 1.000 64.50377 205 LEU A CA 1
ATOM 3502 C C . LEU A 1 224 ? 23.49674 62.03072 36.75176 1.000 70.40978 205 LEU A C 1
ATOM 3503 O O . LEU A 1 224 ? 23.40348 61.99403 37.98287 1.000 64.63428 205 LEU A O 1
ATOM 3519 N N . VAL A 1 225 ? 24.67686 62.02957 36.13073 1.000 77.96953 206 VAL A N 1
ATOM 3520 C CA . VAL A 1 225 ? 25.91725 61.91203 36.89065 1.000 77.12102 206 VAL A CA 1
ATOM 3521 C C . VAL A 1 225 ? 26.07598 63.09200 37.83546 1.000 64.42472 206 VAL A C 1
ATOM 3522 O O . VAL A 1 225 ? 26.47962 62.92844 38.99300 1.000 72.24894 206 VAL A O 1
ATOM 3535 N N . LYS A 1 226 ? 25.77486 64.30185 37.35660 1.000 82.44071 207 LYS A N 1
ATOM 3536 C CA . LYS A 1 226 ? 25.88223 65.47988 38.20920 1.000 75.87051 207 LYS A CA 1
ATOM 3537 C C . LYS A 1 226 ? 25.00532 65.33399 39.44432 1.000 69.24386 207 LYS A C 1
ATOM 3538 O O . LYS A 1 226 ? 25.42753 65.65085 40.56117 1.000 75.91378 207 LYS A O 1
ATOM 3542 N N . THR A 1 227 ? 23.77535 64.85138 39.25853 1.000 67.85005 208 THR A N 1
ATOM 3543 C CA . THR A 1 227 ? 22.87206 64.65132 40.38714 1.000 80.12244 208 THR A CA 1
ATOM 3544 C C . THR A 1 227 ? 23.41391 63.60147 41.34645 1.000 69.67949 208 THR A C 1
ATOM 3545 O O . THR A 1 227 ? 23.31604 63.75506 42.57015 1.000 75.41320 208 THR A O 1
ATOM 3556 N N . ILE A 1 228 ? 23.97294 62.51659 40.80931 1.000 70.93508 209 ILE A N 1
ATOM 3557 C CA . ILE A 1 228 ? 24.54089 61.47368 41.66041 1.000 73.11716 209 ILE A CA 1
ATOM 3558 C C . ILE A 1 228 ? 25.67161 62.04590 42.50006 1.000 71.90419 209 ILE A C 1
ATOM 3559 O O . ILE A 1 228 ? 25.66256 61.96633 43.73238 1.000 69.71314 209 ILE A O 1
ATOM 3575 N N . VAL A 1 229 ? 26.66649 62.63542 41.83716 1.000 73.07062 210 VAL A N 1
ATOM 3576 C CA . VAL A 1 229 ? 27.84515 63.12201 42.54582 1.000 84.44779 210 VAL A CA 1
ATOM 3577 C C . VAL A 1 229 ? 27.46410 64.20051 43.54749 1.000 80.17542 210 VAL A C 1
ATOM 3578 O O . VAL A 1 229 ? 28.01272 64.26303 44.65505 1.000 87.62453 210 VAL A O 1
ATOM 3591 N N . GLU A 1 230 ? 26.52442 65.07227 43.18171 1.000 87.23975 211 GLU A N 1
ATOM 3592 C CA . GLU A 1 230 ? 26.11849 66.13205 44.09394 1.000 78.75826 211 GLU A CA 1
ATOM 3593 C C . GLU A 1 230 ? 25.50232 65.58677 45.37422 1.000 93.13860 211 GLU A C 1
ATOM 3594 O O . GLU A 1 230 ? 25.46628 66.30074 46.38213 1.000 90.50415 211 GLU A O 1
ATOM 3606 N N . ASN A 1 231 ? 25.03217 64.33824 45.36844 1.000 93.91429 212 ASN A N 1
ATOM 3607 C CA . ASN A 1 231 ? 24.38679 63.75302 46.53845 1.000 98.72970 212 ASN A CA 1
ATOM 3608 C C . ASN A 1 231 ? 25.13671 62.53794 47.07658 1.000 98.03115 212 ASN A C 1
ATOM 3609 O O . ASN A 1 231 ? 24.53044 61.68238 47.72936 1.000 114.30897 212 ASN A O 1
ATOM 3620 N N . LEU A 1 232 ? 26.43918 62.43810 46.82415 1.000 98.66670 213 LEU A N 1
ATOM 3621 C CA . LEU A 1 232 ? 27.24236 61.34962 47.37995 1.000 109.35891 213 LEU A CA 1
ATOM 3622 C C . LEU A 1 232 ? 27.66684 61.74695 48.78633 1.000 106.12048 213 LEU A C 1
ATOM 3623 O O . LEU A 1 232 ? 28.57278 62.56194 48.96953 1.000 113.57917 213 LEU A O 1
ATOM 3639 N N . GLU A 1 233 ? 27.00774 61.16745 49.78833 1.000 116.84477 214 GLU A N 1
ATOM 3640 C CA . GLU A 1 233 ? 27.26511 61.56172 51.16829 1.000 121.52727 214 GLU A CA 1
ATOM 3641 C C . GLU A 1 233 ? 28.61950 61.04917 51.64457 1.000 109.83603 214 GLU A C 1
ATOM 3642 O O . GLU A 1 233 ? 29.40847 61.80033 52.22917 1.000 123.78612 214 GLU A O 1
ATOM 3654 N N . SER A 1 234 ? 28.91780 59.77889 51.38910 1.000 95.27304 215 SER A N 1
ATOM 3655 C CA . SER A 1 234 ? 30.13270 59.18061 51.91605 1.000 82.00047 215 SER A CA 1
ATOM 3656 C C . SER A 1 234 ? 30.58050 58.03548 51.02121 1.000 69.81922 215 SER A C 1
ATOM 3657 O O . SER A 1 234 ? 29.78951 57.45798 50.27535 1.000 74.64549 215 SER A O 1
ATOM 3665 N N . PHE A 1 235 ? 31.85642 57.68973 51.13951 1.000 59.43092 216 PHE A N 1
ATOM 3666 C CA . PHE A 1 235 ? 32.44349 56.59890 50.37155 1.000 69.43637 216 PHE A CA 1
ATOM 3667 C C . PHE A 1 235 ? 32.01529 55.25360 50.95530 1.000 64.72301 216 PHE A C 1
ATOM 3668 O O . PHE A 1 235 ? 31.98199 55.09720 52.18119 1.000 57.44741 216 PHE A O 1
ATOM 3685 N N . PRO A 1 236 ? 31.66148 54.28176 50.10867 1.000 50.30061 217 PRO A N 1
ATOM 3686 C CA . PRO A 1 236 ? 31.26672 52.96352 50.62197 1.000 56.12121 217 PRO A CA 1
ATOM 3687 C C . PRO A 1 236 ? 32.34447 52.37487 51.51222 1.000 65.26084 217 PRO A C 1
ATOM 3688 O O . PRO A 1 236 ? 33.53835 52.51813 51.25085 1.000 60.24518 217 PRO A O 1
ATOM 3699 N N . ILE A 1 237 ? 31.91080 51.70521 52.57201 1.000 51.87827 218 ILE A N 1
ATOM 3700 C CA . ILE A 1 237 ? 32.83294 51.15074 53.55471 1.000 51.35433 218 ILE A CA 1
ATOM 3701 C C . ILE A 1 237 ? 33.62233 50.01759 52.91374 1.000 46.44315 218 ILE A C 1
ATOM 3702 O O . ILE A 1 237 ? 33.02727 49.03905 52.44579 1.000 50.37545 218 ILE A O 1
ATOM 3718 N N . PRO A 1 238 ? 34.95384 50.08183 52.88892 1.000 52.56024 219 PRO A N 1
ATOM 3719 C CA . PRO A 1 238 ? 35.71269 48.99215 52.25048 1.000 62.76443 219 PRO A CA 1
ATOM 3720 C C . PRO A 1 238 ? 35.69759 47.74070 53.11857 1.000 54.12390 219 PRO A C 1
ATOM 3721 O O . PRO A 1 238 ? 36.10801 47.77542 54.27714 1.000 64.67365 219 PRO A O 1
ATOM 3732 N N . VAL A 1 239 ? 35.22490 46.63649 52.54966 1.000 52.05139 220 VAL A N 1
ATOM 3733 C CA . VAL A 1 239 ? 35.12033 45.36495 53.25588 1.000 49.36108 220 VAL A CA 1
ATOM 3734 C C . VAL A 1 239 ? 35.78593 44.28683 52.41515 1.000 66.90178 220 VAL A C 1
ATOM 3735 O O . VAL A 1 239 ? 35.68294 44.29783 51.18433 1.000 52.60399 220 VAL A O 1
ATOM 3748 N N . SER A 1 240 ? 36.47779 43.36394 53.07876 1.000 60.88497 221 SER A N 1
ATOM 3749 C CA . SER A 1 240 ? 37.03402 42.18675 52.41641 1.000 64.42902 221 SER A CA 1
ATOM 3750 C C . SER A 1 240 ? 36.75264 40.97214 53.28761 1.000 52.56698 221 SER A C 1
ATOM 3751 O O . SER A 1 240 ? 37.41939 40.78252 54.30390 1.000 69.35764 221 SER A O 1
ATOM 3759 N N . SER A 1 241 ? 35.77931 40.15223 52.89098 1.000 53.20366 222 SER A N 1
ATOM 3760 C CA . SER A 1 241 ? 35.43220 38.98542 53.69945 1.000 54.93428 222 SER A CA 1
ATOM 3761 C C . SER A 1 241 ? 36.58104 37.98961 53.76308 1.000 67.93594 222 SER A C 1
ATOM 3762 O O . SER A 1 241 ? 36.81448 37.36301 54.80414 1.000 82.13181 222 SER A O 1
ATOM 3770 N N . THR A 1 242 ? 37.30811 37.82224 52.65744 1.000 61.82556 223 THR A N 1
ATOM 3771 C CA . THR A 1 242 ? 38.40754 36.86708 52.63386 1.000 67.65906 223 THR A CA 1
ATOM 3772 C C . THR A 1 242 ? 39.53279 37.30190 53.56560 1.000 92.93654 223 THR A C 1
ATOM 3773 O O . THR A 1 242 ? 40.06840 36.48858 54.33010 1.000 87.83241 223 THR A O 1
ATOM 3784 N N . ASN A 1 243 ? 39.90438 38.58362 53.52115 1.000 73.29289 224 ASN A N 1
ATOM 3785 C CA . ASN A 1 243 ? 40.88982 39.12123 54.45398 1.000 73.90219 224 ASN A CA 1
ATOM 3786 C C . ASN A 1 243 ? 40.28393 39.47331 55.80651 1.000 70.89583 224 ASN A C 1
ATOM 3787 O O . ASN A 1 243 ? 41.00632 39.97179 56.67415 1.000 75.60061 224 ASN A O 1
ATOM 3798 N N . PHE A 1 244 ? 38.98243 39.25437 55.99124 1.000 80.83307 225 PHE A N 1
ATOM 3799 C CA . PHE A 1 244 ? 38.30045 39.51612 57.25961 1.000 73.48952 225 PHE A CA 1
ATOM 3800 C C . PHE A 1 244 ? 38.64299 40.91396 57.77490 1.000 74.96723 225 PHE A C 1
ATOM 3801 O O . PHE A 1 244 ? 39.04725 41.10460 58.92342 1.000 92.76588 225 PHE A O 1
ATOM 3818 N N . SER A 1 245 ? 38.47807 41.90643 56.90296 1.000 74.48552 226 SER A N 1
ATOM 3819 C CA . SER A 1 245 ? 38.83477 43.28198 57.21606 1.000 79.54167 226 SER A CA 1
ATOM 3820 C C . SER A 1 245 ? 37.65302 44.19348 56.92739 1.000 73.74967 226 SER A C 1
ATOM 3821 O O . SER A 1 245 ? 36.83882 43.92238 56.04360 1.000 59.55296 226 SER A O 1
ATOM 3829 N N . GLY A 1 246 ? 37.56709 45.28260 57.68220 1.000 69.76068 227 GLY A N 1
ATOM 3830 C CA . GLY A 1 246 ? 36.48578 46.22385 57.49666 1.000 77.25146 227 GLY A CA 1
ATOM 3831 C C . GLY A 1 246 ? 35.17873 45.83987 58.15330 1.000 83.99234 227 GLY A C 1
ATOM 3832 O O . GLY A 1 246 ? 34.21947 46.62305 58.08990 1.000 66.35218 227 GLY A O 1
ATOM 3836 N N . LEU A 1 247 ? 35.11982 44.69752 58.83758 1.000 65.34998 228 LEU A N 1
ATOM 3837 C CA . LEU A 1 247 ? 33.86811 44.29147 59.46624 1.000 67.99997 228 LEU A CA 1
ATOM 3838 C C . LEU A 1 247 ? 33.56268 45.12439 60.70796 1.000 76.27551 228 LEU A C 1
ATOM 3839 O O . LEU A 1 247 ? 32.39381 45.27181 61.08199 1.000 72.73742 228 LEU A O 1
ATOM 3855 N N . ASP A 1 248 ? 34.58414 45.68354 61.35531 1.000 75.78393 229 ASP A N 1
ATOM 3856 C CA . ASP A 1 248 ? 34.32610 46.51556 62.52808 1.000 74.59048 229 ASP A CA 1
ATOM 3857 C C . ASP A 1 248 ? 33.75443 47.87116 62.12392 1.000 74.62695 229 ASP A C 1
ATOM 3858 O O . ASP A 1 248 ? 32.83221 48.37977 62.77095 1.000 69.62839 229 ASP A O 1
ATOM 3867 N N . GLN A 1 249 ? 34.27010 48.45682 61.03829 1.000 81.73322 230 GLN A N 1
ATOM 3868 C CA . GLN A 1 249 ? 33.68338 49.66817 60.47289 1.000 64.62951 230 GLN A CA 1
ATOM 3869 C C . GLN A 1 249 ? 32.23605 49.42420 60.07596 1.000 57.35799 230 GLN A C 1
ATOM 3870 O O . GLN A 1 249 ? 31.34028 50.21567 60.39723 1.000 67.82980 230 GLN A O 1
ATOM 3884 N N . LEU A 1 250 ? 31.99224 48.32210 59.36405 1.000 56.46558 231 LEU A N 1
ATOM 3885 C CA . LEU A 1 250 ? 30.63150 47.98611 58.97213 1.000 58.76478 231 LEU A CA 1
ATOM 3886 C C . LEU A 1 250 ? 29.73545 47.84521 60.19315 1.000 62.27603 231 LEU A C 1
ATOM 3887 O O . LEU A 1 250 ? 28.61728 48.37190 60.21955 1.000 52.79516 231 LEU A O 1
ATOM 3903 N N . TYR A 1 251 ? 30.20162 47.11888 61.21119 1.000 60.86710 232 TYR A N 1
ATOM 3904 C CA . TYR A 1 251 ? 29.36992 46.93369 62.39085 1.000 56.42956 232 TYR A CA 1
ATOM 3905 C C . TYR A 1 251 ? 29.25460 48.20347 63.21283 1.000 54.05394 232 TYR A C 1
ATOM 3906 O O . TYR A 1 251 ? 28.26018 48.36835 63.92451 1.000 83.20712 232 TYR A O 1
ATOM 3924 N N . ALA A 1 252 ? 30.22803 49.11110 63.13849 1.000 62.80046 233 ALA A N 1
ATOM 3925 C CA . ALA A 1 252 ? 30.06190 50.39882 63.80431 1.000 68.33489 233 ALA A CA 1
ATOM 3926 C C . ALA A 1 252 ? 28.99772 51.24642 63.11671 1.000 73.82481 233 ALA A C 1
ATOM 3927 O O . ALA A 1 252 ? 28.25202 51.96932 63.78754 1.000 59.50222 233 ALA A O 1
ATOM 3934 N N . GLU A 1 253 ? 28.89990 51.15808 61.78958 1.000 64.51565 234 GLU A N 1
ATOM 3935 C CA . GLU A 1 253 ? 27.89529 51.91983 61.05404 1.000 61.02120 234 GLU A CA 1
ATOM 3936 C C . GLU A 1 253 ? 26.49953 51.32032 61.19425 1.000 52.26745 234 GLU A C 1
ATOM 3937 O O . GLU A 1 253 ? 25.51365 52.05851 61.27713 1.000 59.21642 234 GLU A O 1
ATOM 3949 N N . VAL A 1 254 ? 26.38648 49.98959 61.19836 1.000 55.93433 235 VAL A N 1
ATOM 3950 C CA . VAL A 1 254 ? 25.10587 49.34665 61.50567 1.000 51.64452 235 VAL A CA 1
ATOM 3951 C C . VAL A 1 254 ? 24.54947 49.86471 62.82873 1.000 53.33294 235 VAL A C 1
ATOM 3952 O O . VAL A 1 254 ? 23.37269 50.23159 62.92743 1.000 62.27533 235 VAL A O 1
ATOM 3965 N N A GLN A 1 255 ? 25.39419 49.91120 63.86922 0.510 62.99202 236 GLN A N 1
ATOM 3966 N N B GLN A 1 255 ? 25.38440 49.87017 63.87713 0.490 63.03248 236 GLN A N 1
ATOM 3967 C CA A GLN A 1 255 ? 24.92694 50.35373 65.18188 0.510 65.57251 236 GLN A CA 1
ATOM 3968 C CA B GLN A 1 255 ? 24.93802 50.35397 65.18132 0.490 65.60855 236 GLN A CA 1
ATOM 3969 C C A GLN A 1 255 ? 24.54281 51.82786 65.16855 0.510 69.73659 236 GLN A C 1
ATOM 3970 C C B GLN A 1 255 ? 24.49223 51.80831 65.09602 0.490 69.62470 236 GLN A C 1
ATOM 3971 O O A GLN A 1 255 ? 23.60223 52.23943 65.86087 0.510 60.67854 236 GLN A O 1
ATOM 3972 O O B GLN A 1 255 ? 23.45081 52.18773 65.64604 0.490 65.03726 236 GLN A O 1
ATOM 3999 N N . LYS A 1 256 ? 25.28414 52.64288 64.41993 1.000 57.37538 237 LYS A N 1
ATOM 4000 C CA . LYS A 1 256 ? 24.95639 54.06050 64.32120 1.000 69.06117 237 LYS A CA 1
ATOM 4001 C C . LYS A 1 256 ? 23.63273 54.25556 63.60021 1.000 72.28070 237 LYS A C 1
ATOM 4002 O O . LYS A 1 256 ? 22.85009 55.14523 63.95124 1.000 74.17085 237 LYS A O 1
ATOM 4022 N N . VAL A 1 257 ? 23.35131 53.41105 62.60997 1.000 61.70933 238 VAL A N 1
ATOM 4023 C CA . VAL A 1 257 ? 22.12188 53.55273 61.84243 1.000 56.72573 238 VAL A CA 1
ATOM 4024 C C . VAL A 1 257 ? 20.92701 53.04049 62.62882 1.000 58.23424 238 VAL A C 1
ATOM 4025 O O . VAL A 1 257 ? 19.86397 53.66646 62.63616 1.000 73.75218 238 VAL A O 1
ATOM 4038 N N . LEU A 1 258 ? 21.06288 51.87813 63.27119 1.000 58.34308 239 LEU A N 1
ATOM 4039 C CA . LEU A 1 258 ? 19.93880 51.31311 64.00423 1.000 68.78710 239 LEU A CA 1
ATOM 4040 C C . LEU A 1 258 ? 19.59424 52.12268 65.24814 1.000 72.96616 239 LEU A C 1
ATOM 4041 O O . LEU A 1 258 ? 18.46423 52.02158 65.73541 1.000 70.43175 239 LEU A O 1
ATOM 4057 N N . ALA A 1 259 ? 20.53409 52.91037 65.77163 1.000 70.95122 240 ALA A N 1
ATOM 4058 C CA . ALA A 1 259 ? 20.27965 53.74707 66.93900 1.000 90.26665 240 ALA A CA 1
ATOM 4059 C C . ALA A 1 259 ? 19.57056 55.02882 66.51508 1.000 106.60256 240 ALA A C 1
ATOM 4060 O O . ALA A 1 259 ? 19.62634 55.41795 65.34717 1.000 89.26367 240 ALA A O 1
#

Radius of gyration: 19.06 Å; Cα contacts (8 Å, |Δi|>4): 403; chains: 1; bounding box: 45×43×57 Å

Foldseek 3Di:
DDPVDDDDDAAEEEEEAEAPPLCLQLVLVLLCVVCVVVVFWEAEAELQLPDDDGPDDHLHYLVVPFPLVVQCVVPVDDPVVSRLVSSVVSVVVLVVLVVSLVPDDGRYYYYRYDNPLCCQQVHLSVQVVVCSSQPPHAYEYEYEDRLVQCLQLVSVLVVLVRVVSNCVRHDHHYAYAHEQCVVDDPVSVVVSQCCQVVVCSLVSPPDDDPVVSVSSVVSSVPRPHDHQYDYSVVSPRSVVVVVVSVVRSD

Secondary structure (DSSP, 8-state):
--SS-------EEEEEEESTTSSHHHHHHHHHHHHHHTT--EEEEE--TT----SS--SEEGGGT--HHHHHHHHT--HHHHHHHHHHHHHHTHHHHHHHHHH---SEEEEE--S-THHHHTSSHHHHHHHHHTTTSEEEEEEEEEHHHHTSHHHHHHHHHHHHHHHHHSSS-EEEEEETGGGS-HHHHHHHHHHHHT-GGGGGG-S--HHHHHHHHHHHHT--SPPEE-BTTTTBSHHHHHHHHHHHH-